Protein AF-A0A0F9GKJ7-F1 (afdb_monomer_lite)

Organism: NCBI:txid412755

Sequence (371 aa):
MCKLVKSYFSSRTYPKLCCDCDNLLFFHEFKEQERAGLRNYLKGKFITQSYTQYCSTRRLIKEWHTIKFHQCVECYKKFSDSLDDLIETTDDHDYKEIKPIDFMKAPLKRYKINEYLSVRLYERFTYIYIKEERFFSCMRLLLNISPSKLRQTSKIQSIDEAEEVLSNLDYEIAPEMEFIGHCSNLEVWVENGYDTCLLHRNLAFPLLKELTKAGDPLAKKIFKEEVIKRLLSGHLPVIEFLIVNKYVDLLTIEELRSIFEDRNSKLQKNILFDLNYRRENGLSYFVLKGFATHGVIAAYEWINRDMFNYIENQLFHVIHKLIRDFHLFDCFNKKNLTKLLHEGDIKSLFLLLVQHNFDVLQIFSIKELND

Secondary structure (DSSP, 8-state):
-HHHHHHHHTS-------S-HHHHHHHHHHHHHHHHHHHHHTTT---THHHHHHHHHHHHHHHHHHHHHHHHHHHHHHHHHHHHHHHTS---TT------GGGTSPPSEEEE-SSSEEEEEETTEEEEEETTEEEEEE---S----HHHHTT-TT--SHHHHHHHH--------HHHHHHHHHHHHHHHHHTTT-TTSS-HHHHHHHHHHHHHHT-HHHHHHHHHHHHHHHHTT-HHHHHHHHHTT-GGGS-HHHHHHHHH-TTSHHHHHHHHHHHH-TT-THHHHHHHHHHHTT-HHHHHHHHHHHHHHHHTS-HHHHHHHHHHH-GGGGS-HHHHHHHHHHS-HHHHHHHHHHTT--HHHHS-HHHHH-

Foldseek 3Di:
DVVVVVVVVVPDDDPDDDDDPVVVVVVVVVVVVLVVLVVCVVVVDDDDVSVVVVVVVVVVVVVCCVVVVVVVVVVVVVVVVVVVVVVVPDPDPDDPDPDVCQVPDDFPDKADLDCFWIWTHRPQWIFIGGNNHTQDIDPFDQDPDDPVNVVVPPPQQAPQSVSVVDPDDDDDDGSVVRSVSVSVLVNVCVVVLLQRRSDPLVPSLSVLVVNVVSPPPSSVVCSLVNLLVQLLQLPLVSLLVCLVVVVCVVDDLVSLLCSVPPPVGNNVVSLVCCVVPVLPPCSSVSSLVSNVVNPNVVSLVCCAVSVLVVLLPDDPVSVLVCCVVVVCPVSYDLVSVVVSCVRDPVVVVVVSCVVVPNPVCVNDPPVRVVD

Radius of gyration: 27.37 Å; chains: 1; bounding box: 51×63×78 Å

Structure (mmCIF, N/CA/C/O backbone):
data_AF-A0A0F9GKJ7-F1
#
_entry.id   AF-A0A0F9GKJ7-F1
#
loop_
_atom_site.group_PDB
_atom_site.id
_atom_site.type_symbol
_atom_site.label_atom_id
_atom_site.label_alt_id
_atom_site.label_comp_id
_atom_site.label_asym_id
_atom_site.label_entity_id
_atom_site.label_seq_id
_atom_site.pdbx_PDB_ins_code
_atom_site.Cartn_x
_atom_site.Cartn_y
_atom_site.Cartn_z
_atom_site.occupancy
_atom_site.B_iso_or_equiv
_atom_site.auth_seq_id
_atom_site.auth_comp_id
_atom_site.auth_asym_id
_atom_site.auth_atom_id
_atom_site.pdbx_PDB_model_num
ATOM 1 N N . MET A 1 1 ? 21.824 33.093 -15.751 1.00 30.11 1 MET A N 1
ATOM 2 C CA . MET A 1 1 ? 20.364 33.237 -15.959 1.00 30.11 1 MET A CA 1
ATOM 3 C C . MET A 1 1 ? 19.821 34.602 -15.537 1.00 30.11 1 MET A C 1
ATOM 5 O O . MET A 1 1 ? 19.416 35.339 -16.420 1.00 30.11 1 MET A O 1
ATOM 9 N N . CYS A 1 2 ? 19.884 35.025 -14.266 1.00 28.20 2 CYS A N 1
ATOM 10 C CA . CYS A 1 2 ? 19.263 36.295 -13.827 1.00 28.20 2 CYS A CA 1
ATOM 11 C C . CYS A 1 2 ? 19.781 37.580 -14.515 1.00 28.20 2 CYS A C 1
ATOM 13 O O . CYS A 1 2 ? 19.014 38.518 -14.712 1.00 28.20 2 CYS A O 1
ATOM 15 N N . LYS A 1 3 ? 21.060 37.635 -14.922 1.00 30.27 3 LYS A N 1
ATOM 16 C CA . LYS A 1 3 ? 21.611 38.780 -15.681 1.00 30.27 3 LYS A CA 1
ATOM 17 C C . LYS A 1 3 ? 21.162 38.808 -17.153 1.00 30.27 3 LYS A C 1
ATOM 19 O O . LYS A 1 3 ? 20.982 39.885 -17.706 1.00 30.27 3 LYS A O 1
ATOM 24 N N . LEU A 1 4 ? 20.921 37.636 -17.747 1.00 31.59 4 LEU A N 1
ATOM 25 C CA . LEU A 1 4 ? 20.425 37.484 -19.123 1.00 31.59 4 LEU A CA 1
ATOM 26 C C . LEU A 1 4 ? 18.948 37.883 -19.230 1.00 31.59 4 LEU A C 1
ATOM 28 O O . LEU A 1 4 ? 18.575 38.594 -20.155 1.00 31.59 4 LEU A O 1
ATOM 32 N N . VAL A 1 5 ? 18.139 37.525 -18.228 1.00 35.22 5 VAL A N 1
ATOM 33 C CA . VAL A 1 5 ? 16.722 37.915 -18.152 1.00 35.22 5 VAL A CA 1
ATOM 34 C C . VAL A 1 5 ? 16.576 39.437 -17.995 1.00 35.22 5 VAL A C 1
ATOM 36 O O . VAL A 1 5 ? 15.823 40.057 -18.735 1.00 35.22 5 VAL A O 1
ATOM 39 N N . LYS A 1 6 ? 17.363 40.083 -17.119 1.00 37.19 6 LYS A N 1
ATOM 40 C CA . LYS A 1 6 ? 17.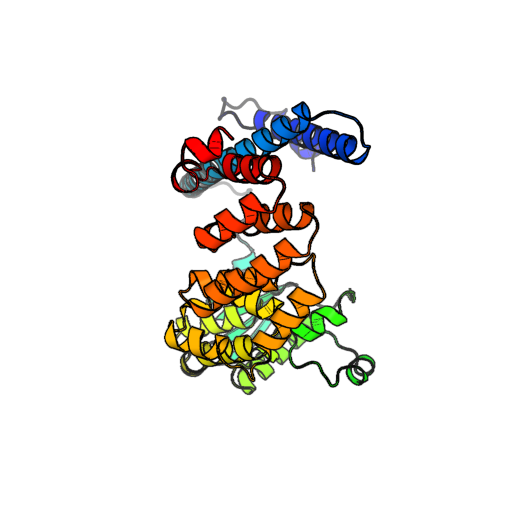333 41.553 -16.960 1.00 37.19 6 LYS A CA 1
ATOM 41 C C . LYS A 1 6 ? 17.752 42.317 -18.224 1.00 37.19 6 LYS A C 1
ATOM 43 O O . LYS A 1 6 ? 17.128 43.319 -18.564 1.00 37.19 6 LYS A O 1
ATOM 48 N N . SER A 1 7 ? 18.780 41.838 -18.926 1.00 37.25 7 SER A N 1
ATOM 49 C CA . SER A 1 7 ? 19.253 42.449 -20.177 1.00 37.25 7 SER A CA 1
ATOM 50 C C . SER A 1 7 ? 18.217 42.369 -21.302 1.00 37.25 7 SER A C 1
ATOM 52 O O . SER A 1 7 ? 18.132 43.283 -22.116 1.00 37.25 7 SER A O 1
ATOM 54 N N . TYR A 1 8 ? 17.425 41.297 -21.341 1.00 38.25 8 TYR A N 1
ATOM 55 C CA . TYR A 1 8 ? 16.420 41.075 -22.379 1.00 38.25 8 TYR A CA 1
ATOM 56 C C . TYR A 1 8 ? 15.235 42.050 -22.253 1.00 38.25 8 TYR A C 1
ATOM 58 O O . TYR A 1 8 ? 14.849 42.682 -23.232 1.00 38.25 8 TYR A O 1
ATOM 66 N N . PHE A 1 9 ? 14.735 42.283 -21.034 1.00 39.44 9 PHE A N 1
ATOM 67 C CA . PHE A 1 9 ? 13.566 43.146 -20.793 1.00 39.44 9 PHE A CA 1
ATOM 68 C C . PHE A 1 9 ? 13.842 44.657 -20.824 1.00 39.44 9 PHE A C 1
ATOM 70 O O . PHE A 1 9 ? 12.907 45.448 -20.878 1.00 39.44 9 PHE A O 1
ATOM 77 N N . SER A 1 10 ? 15.108 45.078 -20.826 1.00 40.72 10 SER A N 1
ATOM 78 C CA . SER A 1 10 ? 15.471 46.504 -20.797 1.00 40.72 10 SER A CA 1
ATOM 79 C C . SER A 1 10 ? 15.551 47.151 -22.189 1.00 40.72 10 SER A C 1
ATOM 81 O O . SER A 1 10 ? 15.788 48.350 -22.283 1.00 40.72 10 SER A O 1
ATOM 83 N N . SER A 1 11 ? 15.410 46.372 -23.271 1.00 35.59 11 SER A N 1
ATOM 84 C CA . SER A 1 11 ? 15.853 46.786 -24.614 1.00 35.59 11 SER A CA 1
ATOM 85 C C . SER A 1 11 ? 14.761 46.956 -25.677 1.00 35.59 11 SER A C 1
ATOM 87 O O . SER A 1 11 ? 15.091 47.300 -26.810 1.00 35.59 11 SER A O 1
ATOM 89 N N . ARG A 1 12 ? 13.468 46.772 -25.365 1.00 35.38 12 ARG A N 1
ATOM 90 C CA . ARG A 1 12 ? 12.385 47.014 -26.338 1.00 35.38 12 ARG A CA 1
ATOM 91 C C . ARG A 1 12 ? 11.144 47.644 -25.714 1.00 35.38 12 ARG A C 1
ATOM 93 O O . ARG A 1 12 ? 10.631 47.181 -24.702 1.00 35.38 12 ARG A O 1
ATOM 100 N N . THR A 1 13 ? 10.635 48.672 -26.382 1.00 42.91 13 THR A N 1
ATOM 101 C CA . THR A 1 13 ? 9.319 49.274 -26.162 1.00 42.91 13 THR A CA 1
ATOM 102 C C . THR A 1 13 ? 8.247 48.417 -26.838 1.00 42.91 13 THR A C 1
ATOM 104 O O . THR A 1 13 ? 8.102 48.467 -28.056 1.00 42.91 13 THR A O 1
ATOM 107 N N . TYR A 1 14 ? 7.502 47.641 -26.052 1.00 34.97 14 TYR A N 1
ATOM 108 C CA . TYR A 1 14 ? 6.237 47.018 -26.459 1.00 34.97 14 TYR A CA 1
ATOM 109 C C . TYR A 1 14 ? 5.093 47.547 -25.577 1.00 34.97 14 TYR A C 1
ATOM 111 O O . TYR A 1 14 ? 5.346 48.018 -24.462 1.00 34.97 14 TYR A O 1
ATOM 119 N N . PRO A 1 15 ? 3.841 47.527 -26.072 1.00 31.41 15 PRO A N 1
ATOM 120 C CA . PRO A 1 15 ? 2.705 48.079 -25.358 1.00 31.41 15 PRO A CA 1
ATOM 121 C C . PRO A 1 15 ? 2.401 47.227 -24.125 1.00 31.41 15 PRO A C 1
ATOM 123 O O . PRO A 1 15 ? 2.518 46.004 -24.161 1.00 31.41 15 PRO A O 1
ATOM 126 N N . LYS A 1 16 ? 2.028 47.906 -23.034 1.00 42.47 16 LYS A N 1
ATOM 127 C CA . LYS A 1 16 ? 1.633 47.344 -21.734 1.00 42.47 16 LYS A CA 1
ATOM 128 C C . LYS A 1 16 ? 0.784 46.074 -21.891 1.00 42.47 16 LYS A C 1
ATOM 130 O O . LYS A 1 16 ? -0.431 46.156 -22.045 1.00 42.47 16 LYS A O 1
ATOM 135 N N . LEU A 1 17 ? 1.420 44.914 -21.769 1.00 30.03 17 LEU A N 1
ATOM 136 C CA . LEU A 1 17 ? 0.762 43.640 -21.519 1.00 30.03 17 LEU A CA 1
ATOM 137 C C . LEU A 1 17 ? 0.910 43.325 -20.027 1.00 30.03 17 LEU A C 1
ATOM 139 O O . LEU A 1 17 ? 2.001 43.077 -19.531 1.00 30.03 17 LEU A O 1
ATOM 143 N N . CYS A 1 18 ? -0.232 43.481 -19.357 1.00 37.12 18 CYS A N 1
ATOM 144 C CA . CYS A 1 18 ? -0.698 42.993 -18.059 1.00 37.12 18 CYS A CA 1
ATOM 145 C C . CYS A 1 18 ? 0.302 42.746 -16.903 1.00 37.12 18 CYS A C 1
ATOM 147 O O . CYS A 1 18 ? 1.200 41.914 -16.951 1.00 37.12 18 CYS A O 1
ATOM 149 N N . CYS A 1 19 ? 0.016 43.452 -15.808 1.00 40.06 19 CYS A N 1
ATOM 150 C CA . CYS A 1 19 ? 0.532 43.389 -14.443 1.00 40.06 19 CYS A CA 1
ATOM 151 C C . CYS A 1 19 ? 0.894 41.987 -13.903 1.00 40.06 19 CYS A C 1
ATOM 153 O O . CYS A 1 19 ? 0.030 41.357 -13.308 1.00 40.06 19 CYS A O 1
ATOM 155 N N . ASP A 1 20 ? 2.147 41.528 -13.991 1.00 53.09 20 ASP A N 1
ATOM 156 C CA . ASP A 1 20 ? 2.599 40.405 -13.133 1.00 53.09 20 ASP A CA 1
ATOM 157 C C . ASP A 1 20 ? 4.110 40.351 -12.807 1.00 53.09 20 ASP A C 1
ATOM 159 O O . ASP A 1 20 ? 4.543 39.510 -12.018 1.00 53.09 20 ASP A O 1
ATOM 163 N N . CYS A 1 21 ? 4.935 41.287 -13.294 1.00 40.72 21 CYS A N 1
ATOM 164 C CA . CYS A 1 21 ? 6.350 41.356 -12.886 1.00 40.72 21 CYS A CA 1
ATOM 165 C C . CYS A 1 21 ? 6.547 41.924 -11.465 1.00 40.72 21 CYS A C 1
ATOM 167 O O . CYS A 1 21 ? 7.446 41.479 -10.750 1.00 40.72 21 CYS A O 1
ATOM 169 N N . ASP A 1 22 ? 5.681 42.838 -11.018 1.00 42.78 22 ASP A N 1
ATOM 170 C CA . ASP A 1 22 ? 5.740 43.411 -9.662 1.00 42.78 22 ASP A CA 1
ATOM 171 C C . ASP A 1 22 ? 5.348 42.383 -8.581 1.00 42.78 22 ASP A C 1
ATOM 173 O O . ASP A 1 22 ? 5.849 42.419 -7.456 1.00 42.78 22 ASP A O 1
ATOM 177 N N . ASN A 1 23 ? 4.535 41.384 -8.944 1.00 46.56 23 ASN A N 1
ATOM 178 C CA . ASN A 1 23 ? 4.052 40.346 -8.030 1.00 46.56 23 ASN A CA 1
ATOM 179 C C . ASN A 1 23 ? 5.131 39.307 -7.677 1.00 46.56 23 ASN A C 1
ATOM 181 O O . ASN A 1 23 ? 5.133 38.771 -6.569 1.00 46.56 23 ASN A O 1
ATOM 185 N N . LEU A 1 24 ? 6.093 39.059 -8.573 1.00 41.03 24 LEU A N 1
ATOM 186 C CA . LEU A 1 24 ? 7.253 38.196 -8.306 1.00 41.03 24 LEU A CA 1
ATOM 187 C C . LEU A 1 24 ? 8.256 38.853 -7.350 1.00 41.03 24 LEU A C 1
ATOM 189 O O . LEU A 1 24 ? 8.826 38.172 -6.494 1.00 41.03 24 LEU A O 1
ATOM 193 N N . LEU A 1 25 ? 8.445 40.171 -7.468 1.00 44.16 25 LEU A N 1
ATOM 194 C CA . LEU A 1 25 ? 9.279 40.940 -6.545 1.00 44.16 25 LEU A CA 1
ATOM 195 C C . LEU A 1 25 ? 8.627 40.998 -5.155 1.00 44.16 25 LEU A C 1
ATOM 197 O O . LEU A 1 25 ? 9.284 40.697 -4.159 1.00 44.16 25 LEU A O 1
ATOM 201 N N . PHE A 1 26 ? 7.313 41.252 -5.112 1.00 46.25 26 PHE A N 1
ATOM 202 C CA . PHE A 1 26 ? 6.514 41.221 -3.888 1.00 46.25 26 PHE A CA 1
ATO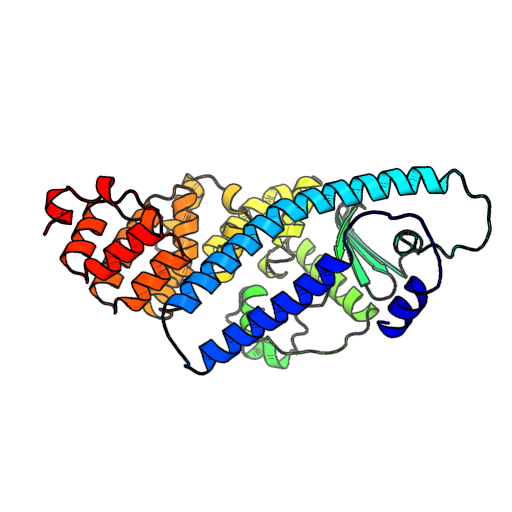M 203 C C . PHE A 1 26 ? 6.572 39.848 -3.203 1.00 46.25 26 PHE A C 1
ATOM 205 O O . PHE A 1 26 ? 6.829 39.763 -2.007 1.00 46.25 26 PHE A O 1
ATOM 212 N N . PHE A 1 27 ? 6.428 38.750 -3.954 1.00 43.97 27 PHE A N 1
ATOM 213 C CA . PHE A 1 27 ? 6.513 37.389 -3.409 1.00 43.97 27 PHE A CA 1
ATOM 214 C C . PHE A 1 27 ? 7.900 37.064 -2.833 1.00 43.97 27 PHE A C 1
ATOM 216 O O . PHE A 1 27 ? 8.008 36.382 -1.811 1.00 43.97 27 PHE A O 1
ATOM 223 N N . HIS A 1 28 ? 8.968 37.567 -3.457 1.00 50.81 28 HIS A N 1
ATOM 224 C CA . HIS A 1 28 ? 10.330 37.390 -2.959 1.00 50.81 28 HIS A CA 1
ATOM 225 C C . HIS A 1 28 ? 10.580 38.186 -1.666 1.00 50.81 28 HIS A C 1
ATOM 227 O O . HIS A 1 28 ? 11.101 37.630 -0.697 1.00 50.81 28 HIS A O 1
ATOM 233 N N . GLU A 1 29 ? 10.177 39.458 -1.615 1.00 49.72 29 GLU A N 1
ATOM 234 C CA . GLU A 1 29 ? 10.257 40.278 -0.396 1.00 49.72 29 GLU A CA 1
ATOM 235 C C . GLU A 1 29 ? 9.426 39.672 0.747 1.00 49.72 29 GLU A C 1
ATOM 237 O O . GLU A 1 29 ? 9.879 39.613 1.893 1.00 49.72 29 GLU A O 1
ATOM 242 N N . PHE A 1 30 ? 8.259 39.110 0.427 1.00 53.47 30 PHE A N 1
ATOM 243 C CA . PHE A 1 30 ? 7.362 38.470 1.389 1.00 53.47 30 PHE A CA 1
ATOM 244 C C . PHE A 1 30 ? 7.913 37.136 1.934 1.00 53.47 30 PHE A C 1
ATOM 246 O O . PHE A 1 30 ? 7.825 36.865 3.134 1.00 53.47 30 PHE A O 1
ATOM 253 N N . LYS A 1 31 ? 8.572 36.324 1.091 1.00 53.91 31 LYS A N 1
ATOM 254 C CA . LYS A 1 31 ? 9.310 35.109 1.502 1.00 53.91 31 LYS A CA 1
ATOM 255 C C . LYS A 1 31 ? 10.476 35.423 2.440 1.00 53.91 31 LYS A C 1
ATOM 257 O O . LYS A 1 31 ? 10.746 34.654 3.365 1.00 53.91 31 LYS A O 1
ATOM 262 N N . GLU A 1 32 ? 11.173 36.535 2.222 1.00 61.72 32 GLU A N 1
ATOM 263 C CA . GLU A 1 32 ? 12.252 36.966 3.114 1.00 61.72 32 GLU A CA 1
ATOM 264 C C . GLU A 1 32 ? 11.724 37.462 4.468 1.00 61.72 32 GLU A C 1
ATOM 266 O O . GLU A 1 32 ? 12.319 37.143 5.502 1.00 61.72 32 GLU A O 1
ATOM 271 N N . GLN A 1 33 ? 10.563 38.127 4.497 1.00 56.06 33 GLN A N 1
ATOM 272 C CA . GLN A 1 33 ? 9.878 38.484 5.745 1.00 56.06 33 GLN A CA 1
ATOM 273 C C . GLN A 1 33 ? 9.406 37.246 6.528 1.00 56.06 33 GLN A C 1
ATOM 275 O O . GLN A 1 33 ? 9.625 37.172 7.739 1.00 56.06 33 GLN A O 1
ATOM 280 N N . GLU A 1 34 ? 8.856 36.227 5.856 1.00 54.81 34 GLU A N 1
ATOM 281 C CA . GLU A 1 34 ? 8.472 34.945 6.475 1.00 54.81 34 GLU A CA 1
ATOM 282 C C . GLU A 1 34 ? 9.690 34.235 7.099 1.00 54.81 34 GLU A C 1
ATOM 284 O O . GLU A 1 34 ? 9.665 33.806 8.258 1.00 54.81 34 GLU A O 1
ATOM 289 N N . ARG A 1 35 ? 10.808 34.180 6.362 1.00 63.06 35 ARG A N 1
ATOM 290 C CA . ARG A 1 35 ? 12.077 33.615 6.849 1.00 63.06 35 ARG A CA 1
ATOM 291 C C . ARG A 1 35 ? 12.666 34.415 8.007 1.00 63.06 35 ARG A C 1
ATOM 293 O O . ARG A 1 35 ? 13.304 33.832 8.883 1.00 63.06 35 ARG A O 1
ATOM 300 N N . ALA A 1 36 ? 12.518 35.738 8.015 1.00 62.31 36 ALA A N 1
ATOM 301 C CA . ALA A 1 36 ? 12.957 36.584 9.122 1.00 62.31 36 ALA A CA 1
ATOM 302 C C . ALA A 1 36 ? 12.098 36.356 10.379 1.00 62.31 36 ALA A C 1
ATOM 304 O O . ALA A 1 36 ? 12.652 36.182 11.466 1.00 62.31 36 ALA A O 1
ATOM 305 N N . GLY A 1 37 ? 10.773 36.256 10.227 1.00 56.09 37 GLY A N 1
ATOM 306 C CA . GLY A 1 37 ? 9.842 35.935 11.314 1.00 56.09 37 GLY A CA 1
ATOM 307 C C . GLY A 1 37 ? 10.135 34.578 11.958 1.00 56.09 37 GLY A C 1
ATOM 308 O O . GLY A 1 37 ? 10.288 34.492 13.176 1.00 56.09 37 GLY A O 1
ATOM 309 N N . LEU A 1 38 ? 10.333 33.535 11.145 1.00 48.34 38 LEU A N 1
ATOM 310 C CA . LEU A 1 38 ? 10.674 32.193 11.630 1.00 48.34 38 LEU A CA 1
ATOM 311 C C . LEU A 1 38 ? 12.043 32.154 12.332 1.00 48.34 38 LEU A C 1
ATOM 313 O O . LEU A 1 38 ? 12.186 31.542 13.390 1.00 48.34 38 LEU A O 1
ATOM 317 N N . ARG A 1 39 ? 13.050 32.854 11.787 1.00 56.25 39 ARG A N 1
ATOM 318 C CA . ARG A 1 39 ? 14.383 32.969 12.408 1.00 56.25 39 ARG A CA 1
ATOM 319 C C . ARG A 1 39 ? 14.341 33.683 13.758 1.00 56.25 39 ARG A C 1
ATOM 321 O O . ARG A 1 39 ? 15.125 33.339 14.637 1.00 56.25 39 ARG A O 1
ATOM 328 N N . ASN A 1 40 ? 13.454 34.658 13.932 1.00 49.03 40 ASN A N 1
ATOM 329 C CA . ASN A 1 40 ? 13.296 35.376 15.196 1.00 49.03 40 ASN A CA 1
ATOM 330 C C . ASN A 1 40 ? 12.493 34.567 16.230 1.00 49.03 40 ASN A C 1
ATOM 332 O O . ASN A 1 40 ? 12.867 34.563 17.403 1.00 49.03 40 ASN A O 1
ATOM 336 N N . TYR A 1 41 ? 11.478 33.811 15.791 1.00 46.91 41 TYR A N 1
ATOM 337 C CA . TYR A 1 41 ? 10.731 32.862 16.627 1.00 46.91 41 TYR A CA 1
ATOM 338 C C . TYR A 1 41 ? 11.646 31.781 17.221 1.00 46.91 41 TYR A C 1
ATOM 340 O O . TYR A 1 41 ? 11.672 31.581 18.433 1.00 46.91 41 TYR A O 1
ATOM 348 N N . LEU A 1 42 ? 12.492 31.164 16.389 1.00 49.72 42 LEU A N 1
ATOM 349 C CA . LEU A 1 42 ? 13.464 30.154 16.831 1.00 49.72 42 LEU A CA 1
ATOM 350 C C . LEU A 1 42 ? 14.543 30.712 17.779 1.00 49.72 42 LEU A C 1
ATOM 352 O O . LEU A 1 42 ? 15.206 29.948 18.472 1.00 49.72 42 LEU A O 1
ATOM 356 N N . LYS A 1 43 ? 14.715 32.039 17.833 1.00 58.38 43 LYS A N 1
ATOM 357 C CA . LYS A 1 43 ? 15.650 32.731 18.736 1.00 58.38 43 LYS A CA 1
ATOM 358 C C . LYS A 1 43 ? 15.002 33.202 20.044 1.00 58.38 43 LYS A C 1
ATOM 360 O O . LYS A 1 43 ? 15.644 33.931 20.797 1.00 58.38 43 LYS A O 1
ATOM 365 N N . GLY A 1 44 ? 13.748 32.829 20.312 1.00 45.50 44 GLY A N 1
ATOM 366 C CA . GLY A 1 44 ? 13.069 33.118 21.580 1.00 45.50 44 GLY A CA 1
ATOM 367 C C . GLY A 1 44 ? 12.759 34.600 21.825 1.00 45.50 44 GLY A C 1
ATOM 368 O O . GLY A 1 44 ? 12.528 34.995 22.965 1.00 45.50 44 GLY A O 1
ATOM 369 N N . LYS A 1 45 ? 12.758 35.443 20.782 1.00 50.62 45 LYS A N 1
ATOM 370 C CA . LYS A 1 45 ? 12.455 36.878 20.903 1.00 50.62 45 LYS A CA 1
ATOM 371 C C . LYS A 1 45 ? 10.979 37.174 20.543 1.00 50.62 45 LYS A C 1
ATOM 373 O O . LYS A 1 45 ? 10.686 37.467 19.391 1.00 50.62 45 LYS A O 1
ATOM 378 N N . PHE A 1 46 ? 10.115 37.194 21.575 1.00 53.41 46 PHE A N 1
ATOM 379 C CA . PHE A 1 46 ? 8.854 37.973 21.750 1.00 53.41 46 PHE A CA 1
ATOM 380 C C . PHE A 1 46 ? 7.435 37.447 21.344 1.00 53.41 46 PHE A C 1
ATOM 382 O O . PHE A 1 46 ? 7.266 36.383 20.764 1.00 53.41 46 PHE A O 1
ATOM 389 N N . ILE A 1 47 ? 6.431 38.238 21.797 1.00 48.88 47 ILE A N 1
ATOM 390 C CA . ILE A 1 47 ? 5.026 38.043 22.268 1.00 48.88 47 ILE A CA 1
ATOM 391 C C . ILE A 1 47 ? 3.946 37.659 21.212 1.00 48.88 47 ILE A C 1
ATOM 393 O O . ILE A 1 47 ? 4.060 37.956 20.021 1.00 48.88 47 ILE A O 1
ATOM 397 N N . THR A 1 48 ? 2.849 37.061 21.715 1.00 47.22 48 THR A N 1
ATOM 398 C CA . THR A 1 48 ? 1.598 36.521 21.108 1.00 47.22 48 THR A CA 1
ATOM 399 C C . THR A 1 48 ? 0.972 37.237 19.897 1.00 47.22 48 THR A C 1
ATOM 401 O O . THR A 1 48 ? 0.282 36.593 19.101 1.00 47.22 48 THR A O 1
ATOM 404 N N . GLN A 1 49 ? 1.210 38.534 19.694 1.00 40.66 49 GLN A N 1
ATOM 405 C CA . GLN A 1 49 ? 0.653 39.291 18.560 1.00 40.66 49 GLN A CA 1
ATOM 406 C C . GLN A 1 49 ? 1.243 38.848 17.208 1.00 40.66 49 GLN A C 1
ATOM 408 O O . GLN A 1 49 ? 0.534 38.776 16.205 1.00 40.66 49 GLN A O 1
ATOM 413 N N . SER A 1 50 ? 2.517 38.447 17.199 1.00 50.31 50 SER A N 1
ATOM 414 C CA . SER A 1 50 ? 3.249 38.030 15.994 1.00 50.31 50 SER A CA 1
ATOM 415 C C . SER A 1 50 ? 2.853 36.633 15.484 1.00 50.31 50 SER A C 1
ATOM 417 O O . SER A 1 50 ? 2.844 36.390 14.277 1.00 50.31 50 SER A O 1
ATOM 419 N N . TYR A 1 51 ? 2.431 35.730 16.376 1.00 48.09 51 TYR A N 1
ATOM 420 C CA . TYR A 1 51 ? 1.941 34.393 16.011 1.00 48.09 51 TYR A CA 1
ATOM 421 C C . TYR A 1 51 ? 0.559 34.443 15.344 1.00 48.09 51 TYR A C 1
ATOM 423 O O . TYR A 1 51 ? 0.324 33.780 14.336 1.00 48.09 51 TYR A O 1
ATOM 431 N N . THR A 1 52 ? -0.333 35.300 15.845 1.00 47.31 52 THR A N 1
ATOM 432 C CA . THR A 1 52 ? -1.646 35.546 15.225 1.00 47.31 52 THR A CA 1
ATOM 433 C C . THR A 1 52 ? -1.475 36.123 13.818 1.00 47.31 52 THR A C 1
ATOM 435 O O . THR A 1 52 ? -2.141 35.695 12.878 1.00 47.31 52 THR A O 1
ATOM 438 N N . GLN A 1 53 ? -0.506 37.025 13.643 1.00 47.00 53 GLN A N 1
ATOM 439 C CA . GLN A 1 53 ? -0.138 37.576 12.339 1.00 47.00 53 GLN A CA 1
ATOM 440 C C . GLN A 1 53 ? 0.422 36.500 11.394 1.00 47.00 53 GLN A C 1
ATOM 442 O O . GLN A 1 53 ? 0.032 36.454 10.228 1.00 47.00 53 GLN A O 1
ATOM 447 N N . TYR A 1 54 ? 1.255 35.580 11.892 1.00 49.47 54 TYR A N 1
ATOM 448 C CA . TYR A 1 54 ? 1.769 34.435 11.129 1.00 49.47 54 TYR A CA 1
ATOM 449 C C . TYR A 1 54 ? 0.653 33.476 10.674 1.00 49.47 54 TYR A C 1
ATOM 451 O O . TYR A 1 54 ? 0.602 33.092 9.504 1.00 49.47 54 TYR A O 1
ATOM 459 N N . CYS A 1 55 ? -0.284 33.129 11.559 1.00 47.06 55 CYS A N 1
ATOM 460 C CA . CYS A 1 55 ? -1.412 32.249 11.243 1.00 47.06 55 CYS A CA 1
ATOM 461 C C . CYS A 1 55 ? -2.387 32.879 10.237 1.00 47.06 55 CYS A C 1
ATOM 463 O O . CYS A 1 55 ? -2.766 32.220 9.265 1.00 47.06 55 CYS A O 1
ATOM 465 N N . SER A 1 56 ? -2.733 34.159 10.410 1.00 48.66 56 SER A N 1
ATOM 466 C CA . SER A 1 56 ? -3.555 34.907 9.448 1.00 48.66 56 SER A CA 1
ATOM 467 C C . SER A 1 56 ? -2.870 35.011 8.084 1.00 48.66 56 SER A C 1
ATOM 469 O O . SER A 1 56 ? -3.505 34.812 7.051 1.00 48.66 56 SER A O 1
ATOM 471 N N . THR A 1 57 ? -1.550 35.212 8.069 1.00 47.97 57 THR A N 1
ATOM 472 C CA . THR A 1 57 ? -0.753 35.258 6.836 1.00 47.97 57 THR A CA 1
ATOM 473 C C . THR A 1 57 ? -0.727 33.905 6.124 1.00 47.97 57 THR A C 1
ATOM 475 O O . THR A 1 57 ? -0.953 33.833 4.920 1.00 47.97 57 THR A O 1
ATOM 478 N N . ARG A 1 58 ? -0.541 32.801 6.855 1.00 46.72 58 ARG A N 1
ATOM 479 C CA . ARG A 1 58 ? -0.556 31.442 6.287 1.00 46.72 58 ARG A CA 1
ATOM 480 C C . ARG A 1 58 ? -1.926 31.053 5.720 1.00 46.72 58 ARG A C 1
ATOM 482 O O . ARG A 1 58 ? -1.993 30.334 4.722 1.00 46.72 58 ARG A O 1
ATOM 489 N N . ARG A 1 59 ? -3.013 31.530 6.335 1.00 48.41 59 ARG A N 1
ATOM 490 C CA . ARG A 1 59 ? -4.382 31.357 5.831 1.00 48.41 59 ARG A CA 1
ATOM 491 C C . ARG A 1 59 ? -4.601 32.127 4.528 1.00 48.41 59 ARG A C 1
ATOM 493 O O . ARG A 1 59 ? -5.026 31.519 3.550 1.00 48.41 59 ARG A O 1
ATOM 500 N N . LEU A 1 60 ? -4.207 33.401 4.486 1.00 45.31 60 LEU A N 1
ATOM 501 C CA . LEU A 1 60 ? -4.261 34.216 3.270 1.00 45.31 60 LEU A CA 1
ATOM 502 C C . LEU A 1 60 ? -3.406 33.618 2.143 1.00 45.31 60 LEU A C 1
ATOM 504 O O . LEU A 1 60 ? -3.836 33.626 0.999 1.00 45.31 60 LEU A O 1
ATOM 508 N N . ILE A 1 61 ? -2.253 33.010 2.451 1.00 46.09 61 ILE A N 1
ATOM 509 C CA . ILE A 1 61 ? -1.422 32.277 1.477 1.00 46.09 61 ILE A CA 1
ATOM 510 C C . ILE A 1 61 ? -2.173 31.075 0.888 1.00 46.09 61 ILE A C 1
ATOM 512 O O . ILE A 1 61 ? -2.128 30.866 -0.321 1.00 46.09 61 ILE A O 1
ATOM 516 N N . LYS A 1 62 ? -2.877 30.282 1.706 1.00 46.31 62 LYS A N 1
ATOM 517 C CA . LYS A 1 62 ? -3.673 29.140 1.218 1.00 46.31 62 LYS A CA 1
ATOM 518 C C . LYS A 1 62 ? -4.843 29.585 0.339 1.00 46.31 62 LYS A C 1
ATOM 520 O O . LYS A 1 62 ? -5.079 28.987 -0.711 1.00 46.31 62 LYS A O 1
ATOM 525 N N . GLU A 1 63 ? -5.549 30.632 0.747 1.00 46.03 63 GLU A N 1
ATOM 526 C CA . GLU A 1 63 ? -6.666 31.201 -0.015 1.00 46.03 63 GLU A CA 1
ATOM 527 C C . GLU A 1 63 ? -6.161 31.833 -1.330 1.00 46.03 63 GLU A C 1
ATOM 529 O O . GLU A 1 63 ? -6.705 31.547 -2.398 1.00 46.03 63 GLU A O 1
ATOM 534 N N . TRP A 1 64 ? -5.035 32.558 -1.296 1.00 46.44 64 TRP A N 1
ATOM 535 C CA . TRP A 1 64 ? -4.367 33.112 -2.479 1.00 46.44 64 TRP A CA 1
ATOM 536 C C . TRP A 1 64 ? -3.868 32.017 -3.429 1.00 46.44 64 TRP A C 1
ATOM 538 O O . TRP A 1 64 ? -4.129 32.099 -4.625 1.00 46.44 64 TRP A O 1
ATOM 548 N N . HIS A 1 65 ? -3.238 30.949 -2.922 1.00 42.97 65 HIS A N 1
ATOM 549 C CA . HIS A 1 65 ? -2.834 29.796 -3.736 1.00 42.97 65 HIS A CA 1
ATOM 550 C C . HIS A 1 65 ? -4.027 29.125 -4.415 1.00 42.97 65 HIS A C 1
ATOM 552 O O . HIS A 1 65 ? -3.921 28.753 -5.576 1.00 42.97 65 HIS A O 1
ATOM 558 N N . THR A 1 66 ? -5.163 28.993 -3.731 1.00 44.28 66 THR A N 1
ATOM 559 C CA . THR A 1 66 ? -6.347 28.318 -4.286 1.00 44.28 66 THR A CA 1
ATOM 560 C C . THR A 1 66 ? -6.996 29.150 -5.397 1.00 44.28 66 THR A C 1
ATOM 562 O O . THR A 1 66 ? -7.320 28.615 -6.459 1.00 44.28 66 THR A O 1
ATOM 565 N N . ILE A 1 67 ? -7.116 30.466 -5.189 1.00 46.44 67 ILE A N 1
ATOM 566 C CA . ILE A 1 67 ? -7.676 31.412 -6.167 1.00 46.44 67 ILE A CA 1
ATOM 567 C C . ILE A 1 67 ? -6.728 31.584 -7.366 1.00 46.44 67 ILE A C 1
ATOM 569 O O . ILE A 1 67 ? -7.166 31.567 -8.516 1.00 46.44 67 ILE A O 1
ATOM 573 N N . LYS A 1 68 ? -5.416 31.700 -7.125 1.00 45.53 68 LYS A N 1
ATOM 574 C CA . LYS A 1 68 ? -4.421 31.907 -8.187 1.00 45.53 68 LYS A CA 1
ATOM 575 C C . LYS A 1 68 ? -4.052 30.636 -8.936 1.00 45.53 68 LYS A C 1
ATOM 577 O O . LYS A 1 68 ? -3.719 30.739 -10.106 1.00 45.53 68 LYS A O 1
ATOM 582 N N . PHE A 1 69 ? -4.168 29.452 -8.335 1.00 38.59 69 PHE A N 1
ATOM 583 C CA . PHE A 1 69 ? -4.016 28.187 -9.061 1.00 38.59 69 PHE A CA 1
ATOM 584 C C . PHE A 1 69 ? -5.101 28.039 -10.135 1.00 38.59 69 PHE A C 1
ATOM 586 O O . PHE A 1 69 ? -4.783 27.711 -11.272 1.00 38.59 69 PHE A O 1
ATOM 593 N N . HIS A 1 70 ? -6.352 28.395 -9.823 1.00 42.06 70 HIS A N 1
ATOM 594 C CA . HIS A 1 70 ? -7.432 28.418 -10.814 1.00 42.06 70 HIS A CA 1
ATOM 595 C C . HIS A 1 70 ? -7.198 29.480 -11.901 1.00 42.06 70 HIS A C 1
ATOM 597 O O . HIS A 1 70 ? -7.319 29.172 -13.083 1.00 42.06 70 HIS A O 1
ATOM 603 N N . GLN A 1 71 ? -6.761 30.690 -11.528 1.00 45.03 71 GLN A N 1
ATOM 604 C CA . GLN A 1 71 ? -6.419 31.735 -12.505 1.00 45.03 71 GLN A CA 1
ATOM 605 C C . GLN A 1 71 ? -5.199 31.369 -13.369 1.00 45.03 71 GLN A C 1
ATOM 607 O O . GLN A 1 71 ? -5.186 31.679 -14.553 1.00 45.03 71 GLN A O 1
ATOM 612 N N . CYS A 1 72 ? -4.200 30.664 -12.828 1.00 42.50 72 CYS A N 1
ATOM 613 C CA . CYS A 1 72 ? -3.058 30.154 -13.591 1.00 42.50 72 CYS A CA 1
ATOM 614 C C . CYS A 1 72 ? -3.464 29.048 -14.565 1.00 42.50 72 CYS A C 1
ATOM 616 O O . CYS A 1 72 ? -2.943 29.018 -15.672 1.00 42.50 72 CYS A O 1
ATOM 618 N N . VAL A 1 73 ? -4.384 28.158 -14.187 1.00 42.88 73 VAL A N 1
ATOM 619 C CA . VAL A 1 73 ? -4.900 27.117 -15.091 1.00 42.88 73 VAL A CA 1
ATOM 620 C C . VAL A 1 73 ? -5.693 27.744 -16.242 1.00 42.88 73 VAL A C 1
ATOM 622 O O . VAL A 1 73 ? -5.530 27.332 -17.388 1.00 42.88 73 VAL A O 1
ATOM 625 N N . GLU A 1 74 ? -6.495 28.777 -15.975 1.00 45.88 74 GLU A N 1
ATOM 626 C CA . GLU A 1 74 ? -7.204 29.517 -17.028 1.00 45.88 74 GLU A CA 1
ATOM 627 C C . GLU A 1 74 ? -6.270 30.371 -17.896 1.00 45.88 74 GLU A C 1
ATOM 629 O O . GLU A 1 74 ? -6.439 30.404 -19.113 1.00 45.88 74 GLU A O 1
ATOM 634 N N . CYS A 1 75 ? -5.260 31.022 -17.312 1.00 45.56 75 CYS A N 1
ATOM 635 C CA . CYS A 1 75 ? -4.241 31.751 -18.070 1.00 45.56 75 CYS A CA 1
ATOM 636 C C . CYS A 1 75 ? -3.372 30.810 -18.909 1.00 45.56 75 CYS A C 1
ATOM 638 O O . CYS A 1 75 ? -3.042 31.157 -20.035 1.00 45.56 75 CYS A O 1
ATOM 640 N N . TYR A 1 76 ? -3.035 29.621 -18.403 1.00 42.34 76 TYR A N 1
ATOM 641 C CA . TYR A 1 76 ? -2.293 28.609 -19.153 1.00 42.34 76 TYR A CA 1
ATOM 642 C C . TYR A 1 76 ? -3.117 28.058 -20.317 1.00 42.34 76 TYR A C 1
ATOM 644 O O . TYR A 1 76 ? -2.580 27.919 -21.408 1.00 42.34 76 TYR A O 1
ATOM 652 N N . LYS A 1 77 ? -4.424 27.824 -20.123 1.00 46.12 77 LYS A N 1
ATOM 653 C CA . LYS A 1 77 ? -5.335 27.477 -21.224 1.00 46.12 77 LYS A CA 1
ATOM 654 C C . LYS A 1 77 ? -5.394 28.581 -22.274 1.00 46.12 77 LYS A C 1
ATOM 656 O O . LYS A 1 77 ? -5.077 28.319 -23.418 1.00 46.12 77 LYS A O 1
ATOM 661 N N . LYS A 1 78 ? -5.649 29.833 -21.875 1.00 48.91 78 LYS A N 1
ATOM 662 C CA . LYS A 1 78 ? -5.678 30.971 -22.812 1.00 48.91 78 LYS A CA 1
ATOM 663 C C . LYS A 1 78 ? -4.348 31.189 -23.530 1.00 48.91 78 LYS A C 1
ATOM 665 O O . LYS A 1 78 ? -4.346 31.574 -24.693 1.00 48.91 78 LYS A O 1
ATOM 670 N N . PHE A 1 79 ? -3.229 30.965 -22.842 1.00 44.62 79 PHE A N 1
ATOM 671 C CA . PHE A 1 79 ? -1.896 31.034 -23.431 1.00 44.62 79 PHE A CA 1
ATOM 672 C C . PHE A 1 79 ? -1.654 29.884 -24.412 1.00 44.62 79 PHE A C 1
ATOM 674 O O . PHE A 1 79 ? -1.108 30.143 -25.471 1.00 44.62 79 PHE A O 1
ATOM 681 N N . SER A 1 80 ? -2.088 28.659 -24.097 1.00 42.84 80 SER A N 1
ATOM 682 C CA . SER A 1 80 ? -2.042 27.507 -25.010 1.00 42.84 80 SER A CA 1
ATOM 683 C C . SER A 1 80 ? -2.885 27.761 -26.257 1.00 42.84 80 SER A C 1
ATOM 685 O O . SER A 1 80 ? -2.367 27.657 -27.360 1.00 42.84 80 SER A O 1
ATOM 687 N N . ASP A 1 81 ? -4.131 28.202 -26.076 1.00 46.62 81 ASP A N 1
ATOM 688 C CA . ASP A 1 81 ? -5.068 28.476 -27.169 1.00 46.62 81 ASP A CA 1
ATOM 689 C C . ASP A 1 81 ? -4.544 29.616 -28.071 1.00 46.62 81 ASP A C 1
ATOM 691 O O . ASP A 1 81 ? -4.596 29.531 -29.291 1.00 46.62 81 ASP A O 1
ATOM 695 N N . SER A 1 82 ? -3.941 30.659 -27.480 1.00 48.22 82 SER A N 1
ATOM 696 C CA . SER A 1 82 ? -3.325 31.762 -28.243 1.00 48.22 82 SER A CA 1
ATOM 697 C C . SER A 1 82 ? -1.995 31.379 -28.904 1.00 48.22 82 SER A C 1
ATOM 699 O O . SER A 1 82 ? -1.554 32.067 -29.821 1.00 48.22 82 SER A O 1
ATOM 701 N N . LEU A 1 83 ? -1.311 30.341 -28.410 1.00 39.66 83 LEU A N 1
ATOM 702 C CA . LEU A 1 83 ? -0.071 29.830 -28.997 1.00 39.66 83 LEU A CA 1
ATOM 703 C C . LEU A 1 83 ? -0.379 28.992 -30.243 1.00 39.66 83 LEU A C 1
ATOM 705 O O . LEU A 1 83 ? 0.359 29.088 -31.219 1.00 39.66 83 LEU A O 1
ATOM 709 N N . ASP A 1 84 ? -1.483 28.242 -30.223 1.00 44.00 84 ASP A N 1
ATOM 710 C CA . ASP A 1 84 ? -1.967 27.468 -31.367 1.00 44.00 84 ASP A CA 1
ATOM 711 C C . ASP A 1 84 ? -2.383 28.395 -32.530 1.00 44.00 84 ASP A C 1
ATOM 713 O O . ASP A 1 84 ? -1.965 28.168 -33.665 1.00 44.00 84 ASP A O 1
ATOM 717 N N . ASP A 1 85 ? -3.049 29.522 -32.242 1.00 45.06 85 ASP A N 1
ATOM 718 C CA . ASP A 1 85 ? -3.387 30.555 -33.243 1.00 45.06 85 ASP A CA 1
ATOM 719 C C . ASP A 1 85 ? -2.144 31.266 -33.833 1.00 45.06 85 ASP A C 1
ATOM 721 O O . ASP A 1 85 ? -2.134 31.710 -34.985 1.00 45.06 85 ASP A O 1
ATOM 725 N N . LEU A 1 86 ? -1.066 31.396 -33.049 1.00 39.72 86 LEU A N 1
ATOM 726 C CA . LEU A 1 86 ? 0.168 32.067 -33.477 1.00 39.72 86 LEU A CA 1
ATOM 727 C C . LEU A 1 86 ? 1.041 31.168 -34.370 1.00 39.72 86 LEU A C 1
ATOM 729 O O . LEU A 1 86 ? 1.762 31.673 -35.229 1.00 39.72 86 LEU A O 1
ATOM 733 N N . ILE A 1 87 ? 0.968 29.845 -34.186 1.00 43.50 87 ILE A N 1
ATOM 734 C CA . ILE A 1 87 ? 1.738 28.852 -34.953 1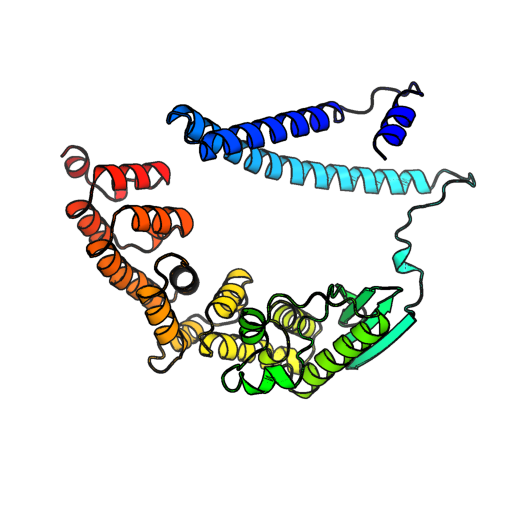.00 43.50 87 ILE A CA 1
ATOM 735 C C . ILE A 1 87 ? 1.231 28.733 -36.401 1.00 43.50 87 ILE A C 1
ATOM 737 O O . ILE A 1 87 ? 2.018 28.423 -37.293 1.00 43.50 87 ILE A O 1
ATOM 741 N N . GLU A 1 88 ? -0.038 29.047 -36.672 1.00 46.22 88 GLU A N 1
ATOM 742 C CA . GLU A 1 88 ? -0.608 28.983 -38.028 1.00 46.22 88 GLU A CA 1
ATOM 743 C C . GLU A 1 88 ? -0.226 30.171 -38.934 1.00 46.22 88 GLU A C 1
ATOM 745 O O . GLU A 1 88 ? -0.481 30.126 -40.137 1.00 46.22 88 GLU A O 1
ATOM 750 N N . THR A 1 89 ? 0.394 31.235 -38.404 1.00 41.41 89 THR A N 1
ATOM 751 C CA . THR A 1 89 ? 0.546 32.510 -39.140 1.00 41.41 89 THR A CA 1
ATOM 752 C C . THR A 1 89 ? 1.982 32.980 -39.388 1.00 41.41 89 THR A C 1
ATOM 754 O O . THR A 1 89 ? 2.167 34.028 -40.011 1.00 41.41 89 THR A O 1
ATOM 757 N N . THR A 1 90 ? 3.014 32.237 -38.977 1.00 40.72 90 THR A N 1
ATOM 758 C CA . THR A 1 90 ? 4.413 32.684 -39.136 1.00 40.72 90 THR A CA 1
ATOM 759 C C . THR A 1 90 ? 5.264 31.723 -39.964 1.00 40.72 90 THR A C 1
ATOM 761 O O . THR A 1 90 ? 5.631 30.649 -39.497 1.00 40.72 90 THR A O 1
ATOM 764 N N . ASP A 1 91 ? 5.627 32.168 -41.167 1.00 45.62 91 ASP A N 1
ATOM 765 C CA . ASP A 1 91 ? 6.416 31.454 -42.184 1.00 45.62 91 ASP A CA 1
ATOM 766 C C . ASP A 1 91 ? 7.911 31.859 -42.143 1.00 45.62 91 ASP A C 1
ATOM 768 O O . ASP A 1 91 ? 8.533 32.110 -43.174 1.00 45.62 91 ASP A O 1
ATOM 772 N N . ASP A 1 92 ? 8.494 32.003 -40.941 1.00 41.34 92 ASP A N 1
ATOM 773 C CA . ASP A 1 92 ? 9.863 32.521 -40.781 1.00 41.34 92 ASP A CA 1
ATOM 774 C C . ASP A 1 92 ? 10.784 31.584 -39.976 1.00 41.34 92 ASP A C 1
ATOM 776 O O . ASP A 1 92 ? 10.556 31.240 -38.809 1.00 41.34 92 ASP A O 1
ATOM 780 N N . HIS A 1 93 ? 11.851 31.159 -40.652 1.00 49.22 93 HIS A N 1
ATOM 781 C CA . HIS A 1 93 ? 12.871 30.218 -40.208 1.00 49.22 93 HIS A CA 1
ATOM 782 C C . HIS A 1 93 ? 13.871 30.882 -39.248 1.00 49.22 93 HIS A C 1
ATOM 784 O O . HIS A 1 93 ? 14.959 31.234 -39.685 1.00 49.22 93 HIS A O 1
ATOM 790 N N . ASP A 1 94 ? 13.573 31.000 -37.948 1.00 46.44 94 ASP A N 1
ATOM 791 C CA . ASP A 1 94 ? 14.651 30.936 -36.928 1.00 46.44 94 ASP A CA 1
ATOM 792 C C . ASP A 1 94 ? 14.214 30.780 -35.459 1.00 46.44 94 ASP A C 1
ATOM 794 O O . ASP A 1 94 ? 14.964 31.072 -34.522 1.00 46.44 94 ASP A O 1
ATOM 798 N N . TYR A 1 95 ? 13.018 30.254 -35.202 1.00 43.28 95 TYR A N 1
ATOM 799 C CA . TYR A 1 95 ? 12.659 29.827 -33.852 1.00 43.28 95 TYR A CA 1
ATOM 800 C C . TYR A 1 95 ? 13.024 28.354 -33.671 1.00 43.28 95 TYR A C 1
ATOM 802 O O . TYR A 1 95 ? 12.298 27.456 -34.089 1.00 43.28 95 TYR A O 1
ATOM 810 N N . LYS A 1 96 ? 14.157 28.086 -33.006 1.00 43.84 96 LYS A N 1
ATOM 811 C CA . LYS A 1 96 ? 14.402 26.781 -32.372 1.00 43.84 96 LYS A CA 1
ATOM 812 C C . LYS A 1 96 ? 13.396 26.589 -31.244 1.00 43.84 96 LYS A C 1
ATOM 814 O O . LYS A 1 96 ? 13.635 26.924 -30.087 1.00 43.84 96 LYS A O 1
ATOM 819 N N . GLU A 1 97 ? 12.257 26.067 -31.657 1.00 44.41 97 GLU A N 1
ATOM 820 C CA . GLU A 1 97 ? 11.227 25.404 -30.886 1.00 44.41 97 GLU A CA 1
ATOM 821 C C . GLU A 1 97 ? 11.799 24.664 -29.669 1.00 44.41 97 GLU A C 1
ATOM 823 O O . GLU A 1 97 ? 12.496 23.659 -29.804 1.00 44.41 97 GLU A O 1
ATOM 828 N N . ILE A 1 98 ? 11.406 25.074 -28.463 1.00 42.81 98 ILE A N 1
ATOM 829 C CA . ILE A 1 98 ? 11.189 24.094 -27.395 1.00 42.81 98 ILE A CA 1
ATOM 830 C C . ILE A 1 98 ? 9.789 23.532 -27.649 1.00 42.81 98 ILE A C 1
ATOM 832 O O . ILE A 1 98 ? 8.831 23.838 -26.945 1.00 42.81 98 ILE A O 1
ATOM 836 N N . LYS A 1 99 ? 9.659 22.740 -28.717 1.00 42.62 99 LYS A N 1
ATOM 837 C CA . LYS A 1 99 ? 8.566 21.773 -28.818 1.00 42.62 99 LYS A CA 1
ATOM 838 C C . LYS A 1 99 ? 8.747 20.756 -27.685 1.00 42.62 99 LYS A C 1
ATOM 840 O O . LYS A 1 99 ? 9.861 20.611 -27.170 1.00 42.62 99 LYS A O 1
ATOM 845 N N . PRO A 1 100 ? 7.703 20.013 -27.296 1.00 46.94 100 PRO A N 1
ATOM 846 C CA . PRO A 1 100 ? 7.856 18.832 -26.454 1.00 46.94 100 PRO A CA 1
ATOM 847 C C . PRO A 1 100 ? 8.677 17.766 -27.225 1.00 46.94 100 PRO A C 1
ATOM 849 O O . PRO A 1 100 ? 8.149 16.836 -27.824 1.00 46.94 100 PRO A O 1
ATOM 852 N N . ILE A 1 101 ? 10.000 17.952 -27.275 1.00 47.81 101 ILE A N 1
ATOM 853 C CA . ILE A 1 101 ? 10.974 17.203 -28.089 1.00 47.81 101 ILE A CA 1
ATOM 854 C C . ILE A 1 101 ? 11.210 15.789 -27.540 1.00 47.81 101 ILE A C 1
ATOM 856 O O . ILE A 1 101 ? 11.609 14.897 -28.290 1.00 47.81 101 ILE A O 1
ATOM 860 N N . ASP A 1 102 ? 10.862 15.532 -26.277 1.00 50.53 102 ASP A N 1
ATOM 861 C CA . ASP A 1 102 ? 10.950 14.190 -25.689 1.00 50.53 102 ASP A CA 1
ATOM 862 C C . ASP A 1 102 ? 10.012 13.170 -26.362 1.00 50.53 102 ASP A C 1
ATOM 864 O O . ASP A 1 102 ? 10.209 11.965 -26.210 1.00 50.53 102 ASP A O 1
ATOM 868 N N . PHE A 1 103 ? 9.024 13.613 -27.152 1.00 51.66 103 PHE A N 1
ATOM 869 C CA . PHE A 1 103 ? 8.109 12.712 -27.864 1.00 51.66 103 PHE A CA 1
ATOM 870 C C . PHE A 1 103 ? 8.639 12.210 -29.215 1.00 51.66 103 PHE A C 1
ATOM 872 O O . PHE A 1 103 ? 8.060 11.276 -29.768 1.00 51.66 103 PHE A O 1
ATOM 879 N N . MET A 1 104 ? 9.727 12.780 -29.755 1.00 55.66 104 MET A N 1
ATOM 880 C CA . MET A 1 104 ? 10.204 12.437 -31.108 1.00 55.66 104 MET A CA 1
ATOM 881 C C . MET A 1 104 ? 11.418 11.506 -31.150 1.00 55.66 104 MET A C 1
ATOM 883 O O . MET A 1 104 ? 11.745 10.984 -32.217 1.00 55.66 104 MET A O 1
ATOM 887 N N . LYS A 1 105 ? 12.098 11.251 -30.027 1.00 76.00 105 LYS A N 1
ATOM 888 C CA . LYS A 1 105 ? 13.201 10.282 -30.014 1.00 76.00 105 LYS A CA 1
ATOM 889 C C . LYS A 1 105 ? 12.664 8.875 -29.789 1.00 76.00 105 LYS A C 1
ATOM 891 O O . LYS A 1 105 ? 11.937 8.618 -28.832 1.00 76.00 105 LYS A O 1
ATOM 896 N N . ALA A 1 106 ? 13.047 7.944 -30.662 1.00 87.94 106 ALA A N 1
ATOM 897 C CA . ALA A 1 106 ? 12.842 6.528 -30.396 1.00 87.94 106 ALA A CA 1
ATOM 898 C C . ALA A 1 106 ? 13.568 6.154 -29.086 1.00 87.94 106 ALA A C 1
ATOM 900 O O . ALA A 1 106 ? 14.682 6.631 -28.855 1.00 87.94 106 ALA A O 1
ATOM 901 N N . PRO A 1 107 ? 12.964 5.324 -28.218 1.00 91.38 107 PRO A N 1
ATOM 902 C CA . PRO A 1 107 ? 13.638 4.869 -27.013 1.00 91.38 107 PRO A CA 1
ATOM 903 C C . PRO A 1 107 ? 14.888 4.079 -27.388 1.00 91.38 107 PRO A C 1
ATOM 905 O O . PRO A 1 107 ? 14.874 3.285 -28.329 1.00 91.38 107 PRO A O 1
ATOM 908 N N . LEU A 1 108 ? 15.942 4.264 -26.599 1.00 93.75 108 LEU A N 1
ATOM 909 C CA . LEU A 1 108 ? 17.196 3.531 -26.730 1.00 93.75 108 LEU A CA 1
ATOM 910 C C . LEU A 1 108 ? 16.982 2.030 -26.515 1.00 93.75 108 LEU A C 1
ATOM 912 O O . LEU A 1 108 ? 17.615 1.213 -27.179 1.00 93.75 108 LEU A O 1
ATOM 916 N N . LYS A 1 109 ? 16.086 1.666 -25.588 1.00 96.31 109 LYS A N 1
ATOM 917 C CA . LYS A 1 109 ? 15.704 0.277 -25.303 1.00 96.31 109 LYS A CA 1
ATOM 918 C C . LYS A 1 109 ? 14.216 0.178 -24.989 1.00 96.31 109 LYS A C 1
ATOM 920 O O . LYS A 1 109 ? 13.640 1.075 -24.375 1.00 96.31 109 LYS A O 1
ATOM 925 N N . ARG A 1 110 ? 13.604 -0.938 -25.384 1.00 97.12 110 ARG A N 1
ATOM 926 C CA . ARG A 1 110 ? 12.237 -1.322 -25.014 1.00 97.12 110 ARG A CA 1
ATOM 927 C C . ARG A 1 110 ? 12.272 -2.730 -24.444 1.00 97.12 110 ARG A C 1
ATOM 929 O O . ARG A 1 110 ? 12.954 -3.587 -24.997 1.00 97.12 110 ARG A O 1
ATOM 936 N N . TYR A 1 111 ? 11.520 -2.957 -23.380 1.00 97.69 111 TYR A N 1
ATOM 937 C CA . TYR A 1 111 ? 11.329 -4.271 -22.789 1.00 97.69 111 TYR A CA 1
ATOM 938 C C . TYR A 1 111 ? 9.842 -4.480 -22.523 1.00 97.69 111 TYR A C 1
ATOM 940 O O . TYR A 1 111 ? 9.224 -3.712 -21.785 1.00 97.69 111 TYR A O 1
ATOM 948 N N . LYS A 1 112 ? 9.244 -5.473 -23.183 1.00 98.00 112 LYS A N 1
ATOM 949 C CA . LYS A 1 112 ? 7.849 -5.856 -22.958 1.00 98.00 112 LYS A CA 1
ATOM 950 C C . LYS A 1 112 ? 7.840 -6.905 -21.852 1.00 98.00 112 LYS A C 1
ATOM 952 O O . LYS A 1 112 ? 8.453 -7.948 -22.028 1.00 98.00 112 LYS A O 1
ATOM 957 N N . ILE A 1 113 ? 7.165 -6.612 -20.743 1.00 97.31 113 ILE A N 1
ATOM 958 C CA . ILE A 1 113 ? 7.076 -7.523 -19.595 1.00 97.31 113 ILE A CA 1
ATOM 959 C C . ILE A 1 113 ? 5.889 -8.464 -19.781 1.00 97.31 113 ILE A C 1
ATOM 961 O O . ILE A 1 113 ? 6.008 -9.670 -19.613 1.00 97.31 113 ILE A O 1
ATOM 965 N N . ASN A 1 114 ? 4.739 -7.918 -20.177 1.00 97.19 114 ASN A N 1
ATOM 966 C CA . ASN A 1 114 ? 3.577 -8.701 -20.583 1.00 97.19 114 ASN A CA 1
ATOM 967 C C . ASN A 1 114 ? 2.727 -7.910 -21.595 1.00 97.19 114 ASN A C 1
ATOM 969 O O . ASN A 1 114 ? 3.151 -6.874 -22.109 1.00 97.19 114 ASN A O 1
ATOM 973 N N . GLU A 1 115 ? 1.528 -8.400 -21.914 1.00 97.62 115 GLU A N 1
ATOM 974 C CA . GLU A 1 115 ? 0.618 -7.750 -22.872 1.00 97.62 115 GLU A CA 1
ATOM 975 C C . GLU A 1 115 ? 0.145 -6.349 -22.451 1.00 97.62 115 GLU A C 1
ATOM 977 O O . GLU A 1 115 ? -0.239 -5.551 -23.303 1.00 97.62 115 GLU A O 1
ATOM 982 N N . TYR A 1 116 ? 0.198 -6.028 -21.159 1.00 98.06 116 TYR A N 1
ATOM 983 C CA . TYR A 1 116 ? -0.257 -4.753 -20.612 1.00 98.06 116 TYR A CA 1
ATOM 984 C C . TYR A 1 116 ? 0.900 -3.847 -20.199 1.00 98.06 116 TYR A C 1
ATOM 986 O O . TYR A 1 116 ? 0.737 -2.638 -20.252 1.00 98.06 116 TYR A O 1
ATOM 994 N N . LEU A 1 117 ? 2.051 -4.392 -19.807 1.00 97.62 117 LEU A N 1
ATOM 995 C CA . LEU A 1 117 ? 3.137 -3.673 -19.150 1.00 97.62 117 LEU A CA 1
ATOM 996 C C . LEU A 1 117 ? 4.418 -3.709 -19.989 1.00 97.62 117 LEU A C 1
ATOM 998 O O . LEU A 1 117 ? 4.920 -4.774 -20.360 1.00 97.62 117 LEU A O 1
ATOM 1002 N N . SER A 1 118 ? 4.998 -2.538 -20.241 1.00 97.44 118 SER A N 1
ATOM 1003 C CA . SER A 1 118 ? 6.323 -2.423 -20.856 1.00 97.44 118 SER A CA 1
ATOM 1004 C C . SER A 1 118 ? 7.149 -1.307 -20.226 1.00 97.44 118 SER A C 1
ATOM 1006 O O . SER A 1 118 ? 6.626 -0.398 -19.585 1.00 97.44 118 SER A O 1
ATOM 1008 N N . VAL A 1 119 ? 8.463 -1.380 -20.406 1.00 96.50 119 VAL A N 1
ATOM 1009 C CA . VAL A 1 119 ? 9.434 -0.414 -19.897 1.00 96.50 119 VAL A CA 1
ATOM 1010 C C . VAL A 1 119 ? 10.269 0.093 -21.061 1.00 96.50 119 VAL A C 1
ATOM 1012 O O . VAL A 1 119 ? 10.632 -0.664 -21.966 1.00 96.50 119 VAL A O 1
ATOM 1015 N N . ARG A 1 120 ? 10.567 1.390 -21.075 1.00 95.69 120 ARG A N 1
ATOM 1016 C CA . ARG A 1 120 ? 11.343 2.019 -22.147 1.00 95.69 120 ARG A CA 1
ATOM 1017 C C . ARG A 1 120 ? 12.382 2.968 -21.574 1.00 95.69 120 ARG A C 1
ATOM 1019 O O . ARG A 1 120 ? 12.065 3.780 -20.707 1.00 95.69 120 ARG A O 1
ATOM 1026 N N . LEU A 1 121 ? 13.598 2.872 -22.096 1.00 94.62 121 LEU A N 1
ATOM 1027 C CA . LEU A 1 121 ? 14.707 3.762 -21.773 1.00 94.62 121 LEU A CA 1
ATOM 1028 C C . LEU A 1 121 ? 14.799 4.857 -22.830 1.00 94.62 121 LEU A C 1
ATOM 1030 O O . LEU A 1 121 ? 14.971 4.560 -24.013 1.00 94.62 121 LEU A O 1
ATOM 1034 N N . TYR A 1 122 ? 14.733 6.110 -22.401 1.00 92.31 122 TYR A N 1
ATOM 1035 C CA . TYR A 1 122 ? 14.940 7.283 -23.241 1.00 92.31 122 TYR A CA 1
ATOM 1036 C C . TYR A 1 122 ? 16.088 8.091 -22.663 1.00 92.31 122 TYR A C 1
ATOM 1038 O O . TYR A 1 122 ? 15.957 8.650 -21.579 1.00 92.31 122 TYR A O 1
ATOM 1046 N N . GLU A 1 123 ? 17.204 8.153 -23.387 1.00 88.50 123 GLU A N 1
ATOM 1047 C CA . GLU A 1 123 ? 18.433 8.801 -22.923 1.00 88.50 123 GLU A CA 1
ATOM 1048 C C . GLU A 1 123 ? 18.842 8.327 -21.520 1.00 88.50 123 GLU A C 1
ATOM 1050 O O . GLU A 1 123 ? 19.450 7.271 -21.386 1.00 88.50 123 GLU A O 1
ATOM 1055 N N . ARG A 1 124 ? 18.482 9.086 -20.480 1.00 88.25 124 ARG A N 1
ATOM 1056 C CA . ARG A 1 124 ? 18.802 8.802 -19.075 1.00 88.25 124 ARG A CA 1
ATOM 1057 C C . ARG A 1 124 ? 17.602 8.371 -18.229 1.00 88.25 124 ARG A C 1
ATOM 1059 O O . ARG A 1 124 ? 17.775 8.118 -17.044 1.00 88.25 124 ARG A O 1
ATOM 1066 N N . PHE A 1 125 ? 16.401 8.317 -18.799 1.00 89.12 125 PHE A N 1
ATOM 1067 C CA . PHE A 1 125 ? 15.162 8.105 -18.055 1.00 89.12 125 PHE A CA 1
ATOM 1068 C C . PHE A 1 125 ? 14.488 6.793 -18.429 1.00 89.12 125 PHE A C 1
ATOM 1070 O O . PHE A 1 125 ? 14.312 6.473 -19.606 1.00 89.12 125 PHE A O 1
ATOM 1077 N N . THR A 1 126 ? 14.048 6.068 -17.406 1.00 92.81 126 THR A N 1
ATOM 1078 C CA . THR A 1 126 ? 13.247 4.856 -17.563 1.00 92.81 126 THR A CA 1
ATOM 1079 C C . THR A 1 126 ? 11.777 5.167 -17.301 1.00 92.81 126 THR A C 1
ATOM 1081 O O . THR A 1 126 ? 11.403 5.621 -16.215 1.00 92.81 126 THR A O 1
ATOM 1084 N N . TYR A 1 127 ? 10.932 4.890 -18.293 1.00 93.44 127 TYR A N 1
ATOM 1085 C CA . TYR A 1 127 ? 9.487 5.064 -18.200 1.00 93.44 127 TYR A CA 1
ATOM 1086 C C . TYR A 1 127 ? 8.766 3.724 -18.267 1.00 93.44 127 TYR A C 1
ATOM 1088 O O . TYR A 1 127 ? 9.110 2.851 -19.067 1.00 93.44 127 TYR A O 1
ATOM 1096 N N . ILE A 1 128 ? 7.728 3.599 -17.448 1.00 95.50 128 ILE A N 1
ATOM 1097 C CA . ILE A 1 128 ? 6.811 2.463 -17.444 1.00 95.50 128 ILE A CA 1
ATOM 1098 C C . ILE A 1 128 ? 5.580 2.834 -18.268 1.00 95.50 128 ILE A C 1
ATOM 1100 O O . ILE A 1 128 ? 5.069 3.952 -18.159 1.00 95.50 128 ILE A O 1
ATOM 1104 N N . TYR A 1 129 ? 5.109 1.892 -19.077 1.00 96.44 129 TYR A N 1
ATOM 1105 C CA . TYR A 1 129 ? 3.949 2.027 -19.945 1.00 96.44 129 TYR A CA 1
ATOM 1106 C C . TYR A 1 129 ? 2.922 0.946 -19.635 1.00 96.44 129 TYR A C 1
ATOM 1108 O O . TYR A 1 129 ? 3.286 -0.221 -19.480 1.00 96.44 129 TYR A O 1
ATOM 1116 N N . ILE A 1 130 ? 1.649 1.337 -19.610 1.00 97.31 130 ILE A N 1
ATOM 1117 C CA . ILE A 1 130 ? 0.504 0.439 -19.481 1.00 97.31 130 ILE A CA 1
ATOM 1118 C C . ILE A 1 130 ? -0.345 0.584 -20.743 1.00 97.31 130 ILE A C 1
ATOM 1120 O O . ILE A 1 130 ? -0.798 1.681 -21.041 1.00 97.31 130 ILE A O 1
ATOM 1124 N N . LYS A 1 131 ? -0.534 -0.498 -21.508 1.00 95.75 131 LYS A N 1
ATOM 1125 C CA . LYS A 1 131 ? -1.212 -0.483 -22.819 1.00 95.75 131 LYS A CA 1
ATOM 1126 C C . LYS A 1 131 ? -0.725 0.643 -23.737 1.00 95.75 131 LYS A C 1
ATOM 1128 O O . LYS A 1 131 ? -1.516 1.392 -24.293 1.00 95.75 131 LYS A O 1
ATOM 1133 N N . GLU A 1 132 ? 0.592 0.764 -23.885 1.00 94.62 132 GLU A N 1
ATOM 1134 C CA . GLU A 1 132 ? 1.241 1.808 -24.696 1.00 94.62 132 GLU A CA 1
ATOM 1135 C C . GLU A 1 132 ? 1.086 3.249 -24.171 1.00 94.62 132 GLU A C 1
ATOM 1137 O O . GLU A 1 132 ? 1.740 4.153 -24.694 1.00 94.62 132 GLU A O 1
ATOM 1142 N N . GLU A 1 133 ? 0.336 3.473 -23.090 1.00 94.56 133 GLU A N 1
ATOM 1143 C CA . GLU A 1 133 ? 0.220 4.770 -22.427 1.00 94.56 133 GLU A CA 1
ATOM 1144 C C . GLU A 1 133 ? 1.304 4.931 -21.361 1.00 94.56 133 GLU A C 1
ATOM 1146 O O . GLU A 1 133 ? 1.573 4.030 -20.564 1.00 94.56 133 GLU A O 1
ATOM 1151 N N . ARG A 1 134 ? 1.965 6.092 -21.347 1.00 93.69 134 ARG A N 1
ATOM 1152 C CA . ARG A 1 134 ? 3.014 6.390 -20.367 1.00 93.69 134 ARG A CA 1
ATOM 1153 C C . ARG A 1 134 ? 2.384 6.526 -18.984 1.00 93.69 134 ARG A C 1
ATOM 1155 O O . ARG A 1 134 ? 1.594 7.432 -18.752 1.00 93.69 134 ARG A O 1
ATOM 1162 N N . PHE A 1 135 ? 2.806 5.674 -18.059 1.00 91.38 135 PHE A N 1
ATOM 1163 C CA . PHE A 1 135 ? 2.310 5.665 -16.690 1.00 91.38 135 PHE A CA 1
ATOM 1164 C C . PHE A 1 135 ? 3.196 6.495 -15.754 1.00 91.38 135 PHE A C 1
ATOM 1166 O O . PHE A 1 135 ? 2.723 7.419 -15.095 1.00 91.38 135 PHE A O 1
ATOM 1173 N N . PHE A 1 136 ? 4.495 6.183 -15.686 1.00 82.50 136 PHE A N 1
ATOM 1174 C CA . PHE A 1 136 ? 5.369 6.737 -14.648 1.00 82.50 136 PHE A CA 1
ATOM 1175 C C . PHE A 1 136 ? 6.826 6.852 -15.097 1.00 82.50 136 PHE A C 1
ATOM 1177 O O . PHE A 1 136 ? 7.303 6.047 -15.895 1.00 82.50 136 PHE A O 1
ATOM 1184 N N . SER A 1 137 ? 7.538 7.847 -14.560 1.00 73.25 137 SER A N 1
ATOM 1185 C CA . SER A 1 137 ? 8.997 7.979 -14.665 1.00 73.25 137 SER A CA 1
ATOM 1186 C C . SER A 1 137 ? 9.621 7.482 -13.375 1.00 73.25 137 SER A C 1
ATOM 1188 O O . SER A 1 137 ? 9.438 8.124 -12.341 1.00 73.25 137 SER A O 1
ATOM 1190 N N . CYS A 1 138 ? 10.353 6.368 -13.400 1.00 68.62 138 CYS A N 1
ATOM 1191 C CA . CYS A 1 138 ? 11.050 5.955 -12.188 1.00 68.62 138 CYS A CA 1
ATOM 1192 C C . CYS A 1 138 ? 12.280 6.843 -11.998 1.00 68.62 138 CYS A C 1
ATOM 1194 O O . CYS A 1 138 ? 13.071 6.998 -12.925 1.00 68.62 138 CYS A O 1
ATOM 1196 N N . MET A 1 139 ? 12.397 7.483 -10.832 1.00 60.00 139 MET A N 1
ATOM 1197 C CA . MET A 1 139 ? 13.535 8.360 -10.563 1.00 60.00 139 MET A CA 1
ATOM 1198 C C . MET A 1 139 ? 14.763 7.582 -10.100 1.00 60.00 139 MET A C 1
ATOM 1200 O O . MET A 1 139 ? 15.853 8.036 -10.430 1.00 60.00 139 MET A O 1
ATOM 1204 N N . ARG A 1 140 ? 14.595 6.482 -9.337 1.00 66.19 140 ARG A N 1
ATOM 1205 C CA . ARG A 1 140 ? 15.696 5.642 -8.830 1.00 66.19 140 ARG A CA 1
ATOM 1206 C C . ARG A 1 140 ? 15.284 4.196 -8.524 1.00 66.19 140 ARG A C 1
ATOM 1208 O O . ARG A 1 140 ? 14.189 3.963 -8.005 1.00 66.19 140 ARG A O 1
ATOM 1215 N N . LEU A 1 141 ? 16.194 3.241 -8.716 1.00 68.00 141 LEU A N 1
ATOM 1216 C CA . LEU A 1 141 ? 16.103 1.894 -8.134 1.00 68.00 141 LEU A CA 1
ATOM 1217 C C . LEU A 1 141 ? 16.228 1.970 -6.595 1.00 68.00 141 LEU A C 1
ATOM 1219 O O . LEU A 1 141 ? 17.312 2.190 -6.060 1.00 68.00 141 LEU A O 1
ATOM 1223 N N . LEU A 1 142 ? 15.112 1.791 -5.877 1.00 57.91 142 LEU A N 1
ATOM 1224 C CA . LEU A 1 142 ? 15.016 2.019 -4.422 1.00 57.91 142 LEU A CA 1
ATOM 1225 C C . LEU A 1 142 ? 15.909 1.112 -3.558 1.00 57.91 142 LEU A C 1
ATOM 1227 O O . LEU A 1 142 ? 16.233 1.479 -2.433 1.00 57.91 142 LEU A O 1
ATOM 1231 N N . LEU A 1 143 ? 16.308 -0.065 -4.045 1.00 57.53 143 LEU A N 1
ATOM 1232 C CA . LEU A 1 143 ? 17.033 -1.048 -3.241 1.00 57.53 143 LEU A CA 1
ATOM 1233 C C . LEU A 1 143 ? 18.104 -1.767 -4.067 1.00 57.53 143 LEU A C 1
ATOM 1235 O O . LEU A 1 143 ? 17.832 -2.764 -4.726 1.00 57.53 143 LEU A O 1
ATOM 1239 N N . ASN A 1 144 ? 19.350 -1.296 -3.981 1.00 54.44 144 ASN A N 1
ATOM 1240 C CA . ASN A 1 144 ? 20.520 -2.110 -4.313 1.00 54.44 144 ASN A CA 1
ATOM 1241 C C . ASN A 1 144 ? 21.066 -2.724 -3.013 1.00 54.44 144 ASN A C 1
ATOM 1243 O O . ASN A 1 144 ? 21.939 -2.155 -2.350 1.00 54.44 144 ASN A O 1
ATOM 1247 N N . ILE A 1 145 ? 20.478 -3.842 -2.575 1.00 54.69 145 ILE A N 1
ATOM 1248 C CA . ILE A 1 145 ? 20.864 -4.477 -1.310 1.00 54.69 145 ILE A CA 1
ATOM 1249 C C . ILE A 1 145 ? 22.100 -5.346 -1.543 1.00 54.69 145 ILE A C 1
ATOM 1251 O O . ILE A 1 145 ? 22.029 -6.392 -2.182 1.00 54.69 145 ILE A O 1
ATOM 1255 N N . SER A 1 146 ? 23.237 -4.946 -0.971 1.00 49.97 146 SER A N 1
ATOM 1256 C CA . SER A 1 146 ? 24.414 -5.818 -0.929 1.00 49.97 146 SER A CA 1
ATOM 1257 C C . SER A 1 146 ? 24.088 -7.126 -0.183 1.00 49.97 146 SER A C 1
ATOM 1259 O O . SER A 1 146 ? 23.521 -7.062 0.917 1.00 49.97 146 SER A O 1
ATOM 1261 N N . PRO A 1 147 ? 24.493 -8.307 -0.695 1.00 51.47 147 PRO A N 1
ATOM 1262 C CA . PRO A 1 147 ? 24.235 -9.603 -0.059 1.00 51.47 147 PRO A CA 1
ATOM 1263 C C . PRO A 1 147 ? 24.689 -9.705 1.406 1.00 51.47 147 PRO A C 1
ATOM 1265 O O . PRO A 1 147 ? 24.162 -10.513 2.172 1.00 51.47 147 PRO A O 1
ATOM 1268 N N . SER A 1 148 ? 25.658 -8.883 1.826 1.00 54.28 148 SER A N 1
ATOM 1269 C CA . SER A 1 148 ? 26.140 -8.838 3.210 1.00 54.28 148 SER A CA 1
ATOM 1270 C C . SER A 1 148 ? 25.129 -8.229 4.190 1.00 54.28 148 SER A C 1
ATOM 1272 O O . SER A 1 148 ? 25.100 -8.641 5.348 1.00 54.28 148 SER A O 1
ATOM 1274 N N . LYS A 1 149 ? 24.257 -7.315 3.736 1.00 57.22 149 LYS A N 1
ATOM 1275 C CA . LYS A 1 149 ? 23.208 -6.689 4.564 1.00 57.22 149 LYS A CA 1
ATOM 1276 C C . LYS A 1 149 ? 21.968 -7.574 4.726 1.00 57.22 149 LYS A C 1
ATOM 1278 O O . LYS A 1 149 ? 21.300 -7.490 5.751 1.00 57.22 149 LYS A O 1
ATOM 1283 N N . LEU A 1 150 ? 21.711 -8.491 3.787 1.00 56.03 150 LEU A N 1
ATOM 1284 C CA . LEU A 1 150 ? 20.559 -9.405 3.842 1.00 56.03 150 LEU A CA 1
ATOM 1285 C C . LEU A 1 150 ? 20.590 -10.348 5.058 1.00 56.03 150 LEU A C 1
ATOM 1287 O O . LEU A 1 150 ? 19.542 -10.712 5.591 1.00 56.03 150 LEU A O 1
ATOM 1291 N N . ARG A 1 151 ? 21.778 -10.696 5.573 1.00 55.50 151 ARG A N 1
ATOM 1292 C CA . ARG A 1 151 ? 21.920 -11.630 6.709 1.00 55.50 151 ARG A CA 1
ATOM 1293 C C . ARG A 1 151 ? 21.346 -11.101 8.030 1.00 55.50 151 ARG A C 1
ATOM 1295 O O . ARG A 1 151 ? 21.096 -11.897 8.927 1.00 55.50 151 ARG A O 1
ATOM 1302 N N . GLN A 1 152 ? 21.103 -9.793 8.147 1.00 57.28 152 GLN A N 1
ATOM 1303 C CA . GLN A 1 152 ? 20.492 -9.177 9.334 1.00 57.28 152 GLN A CA 1
ATOM 1304 C C . GLN A 1 152 ? 18.964 -9.009 9.213 1.00 57.28 152 GLN A C 1
ATOM 1306 O O . GLN A 1 152 ? 18.329 -8.514 10.139 1.00 57.28 152 GLN A O 1
ATOM 1311 N N . THR A 1 153 ? 18.355 -9.435 8.097 1.00 56.25 153 THR A N 1
ATOM 1312 C CA . THR A 1 153 ? 16.984 -9.043 7.711 1.00 56.25 153 THR A CA 1
ATOM 1313 C C . THR A 1 153 ? 15.955 -10.173 7.700 1.00 56.25 153 THR A C 1
ATOM 1315 O O . THR A 1 153 ? 14.898 -10.026 7.100 1.00 56.25 153 THR A O 1
ATOM 1318 N N . SER A 1 154 ? 16.185 -11.278 8.416 1.00 54.09 154 SER A N 1
ATOM 1319 C CA . SER A 1 154 ? 15.275 -12.445 8.453 1.00 54.09 154 SER A CA 1
ATOM 1320 C C . SER A 1 154 ? 13.837 -12.163 8.939 1.00 54.09 154 SER A C 1
ATOM 1322 O O . SER A 1 154 ? 13.018 -13.077 8.987 1.00 54.09 154 SER A O 1
ATOM 1324 N N . LYS A 1 155 ? 13.515 -10.913 9.294 1.00 70.38 155 LYS A N 1
ATOM 1325 C CA . LYS A 1 155 ? 12.186 -10.445 9.703 1.00 70.38 155 LYS A CA 1
ATOM 1326 C C . LYS A 1 155 ? 11.489 -9.523 8.695 1.00 70.38 155 LYS A C 1
ATOM 1328 O O . LYS A 1 155 ? 10.333 -9.198 8.935 1.00 70.38 155 LYS A O 1
ATOM 1333 N N . ILE A 1 156 ? 12.154 -9.098 7.619 1.00 77.25 156 ILE A N 1
ATOM 1334 C CA . ILE A 1 156 ? 11.581 -8.152 6.652 1.00 77.25 156 ILE A CA 1
ATOM 1335 C C . ILE A 1 156 ? 10.637 -8.903 5.716 1.00 77.25 156 ILE A C 1
ATOM 1337 O O . ILE A 1 156 ? 11.060 -9.821 5.014 1.00 77.25 156 ILE A O 1
ATOM 1341 N N . GLN A 1 157 ? 9.361 -8.518 5.714 1.00 82.00 157 GLN A N 1
ATOM 1342 C CA . GLN A 1 157 ? 8.331 -9.159 4.892 1.00 82.00 157 GLN A CA 1
ATOM 1343 C C . GLN A 1 157 ? 8.034 -8.395 3.597 1.00 82.00 157 GLN A C 1
ATOM 1345 O O . GLN A 1 157 ? 7.341 -8.924 2.731 1.00 82.00 157 GLN A O 1
ATOM 1350 N N . SER A 1 158 ? 8.522 -7.158 3.460 1.00 86.00 158 SER A N 1
ATOM 1351 C CA . SER A 1 158 ? 8.259 -6.312 2.294 1.00 86.00 158 SER A CA 1
ATOM 1352 C C . SER A 1 158 ? 9.359 -5.283 2.037 1.00 86.00 158 SER A C 1
ATOM 1354 O O . SER A 1 158 ? 10.111 -4.917 2.941 1.00 86.00 158 SER A O 1
ATOM 1356 N N . ILE A 1 159 ? 9.425 -4.778 0.802 1.00 85.88 159 ILE A N 1
ATOM 1357 C CA . ILE A 1 159 ? 10.323 -3.673 0.429 1.00 85.88 159 ILE A CA 1
ATOM 1358 C C . ILE A 1 159 ? 10.075 -2.415 1.270 1.00 85.88 159 ILE A C 1
ATOM 1360 O O . ILE A 1 159 ? 11.033 -1.732 1.624 1.00 85.88 159 ILE A O 1
ATOM 1364 N N . ASP A 1 160 ? 8.818 -2.136 1.626 1.00 86.94 160 ASP A N 1
ATOM 1365 C CA . ASP A 1 160 ? 8.460 -0.999 2.483 1.00 86.94 160 ASP A CA 1
ATOM 1366 C C . ASP A 1 160 ? 9.162 -1.074 3.853 1.00 86.94 160 ASP A C 1
ATOM 1368 O O . ASP A 1 160 ? 9.738 -0.093 4.311 1.00 86.94 160 ASP A O 1
ATOM 1372 N N . GLU A 1 161 ? 9.194 -2.259 4.472 1.00 85.88 161 GLU A N 1
ATOM 1373 C CA . GLU A 1 161 ? 9.878 -2.482 5.755 1.00 85.88 161 GLU A CA 1
ATOM 1374 C C . GLU A 1 161 ? 11.409 -2.397 5.622 1.00 85.88 161 GLU A C 1
ATOM 1376 O O . GLU A 1 161 ? 12.101 -2.000 6.559 1.00 85.88 161 GLU A O 1
ATOM 1381 N N . ALA A 1 162 ? 11.957 -2.769 4.459 1.00 83.50 162 ALA A N 1
ATOM 1382 C CA . ALA A 1 162 ? 13.385 -2.650 4.169 1.00 83.50 162 ALA A CA 1
ATOM 1383 C C . ALA A 1 162 ? 13.846 -1.203 3.984 1.00 83.50 162 ALA A C 1
ATOM 1385 O O . ALA A 1 162 ? 14.960 -0.874 4.398 1.00 83.50 162 ALA A O 1
ATOM 1386 N N . GLU A 1 163 ? 13.020 -0.344 3.388 1.00 82.50 163 GLU A N 1
ATOM 1387 C CA . GLU A 1 163 ? 13.344 1.070 3.178 1.00 82.50 163 GLU A CA 1
ATOM 1388 C C . GLU A 1 163 ? 13.648 1.783 4.505 1.00 82.50 163 GLU A C 1
ATOM 1390 O O . GLU A 1 163 ? 14.644 2.505 4.599 1.00 82.50 163 GLU A O 1
ATOM 1395 N N . GLU A 1 164 ? 12.869 1.502 5.556 1.00 76.44 164 GLU A N 1
ATOM 1396 C CA . GLU A 1 164 ? 13.062 2.083 6.894 1.00 76.44 164 GLU A CA 1
ATOM 1397 C C . GLU A 1 164 ? 14.441 1.772 7.496 1.00 76.44 164 GLU A C 1
ATOM 1399 O O . GLU A 1 164 ? 14.962 2.539 8.305 1.00 76.44 164 GLU A O 1
ATOM 1404 N N . VAL A 1 165 ? 15.041 0.645 7.102 1.00 72.88 165 VAL A N 1
ATOM 1405 C CA . VAL A 1 165 ? 16.338 0.179 7.611 1.00 72.88 165 VAL A CA 1
ATOM 1406 C C . VAL A 1 165 ? 17.493 0.621 6.707 1.00 72.88 165 VAL A C 1
ATOM 1408 O O . VAL A 1 165 ? 18.627 0.767 7.169 1.00 72.88 165 VAL A O 1
ATOM 1411 N N . LEU A 1 166 ? 17.234 0.809 5.411 1.00 69.56 166 LEU A N 1
ATOM 1412 C CA . LEU A 1 166 ? 18.266 0.934 4.378 1.00 69.56 166 LEU A CA 1
ATOM 1413 C C . LEU A 1 166 ? 18.460 2.353 3.834 1.00 69.56 166 LEU A C 1
ATOM 1415 O O . LEU A 1 166 ? 19.306 2.536 2.954 1.00 69.56 166 LEU A O 1
ATOM 1419 N N . SER A 1 167 ? 17.754 3.354 4.369 1.00 55.66 167 SER A N 1
ATOM 1420 C CA . SER A 1 167 ? 17.946 4.759 3.995 1.00 55.66 167 SER A CA 1
ATOM 1421 C C . SER A 1 167 ? 19.434 5.148 4.063 1.00 55.66 167 SER A C 1
ATOM 1423 O O . SER A 1 167 ? 20.051 4.949 5.112 1.00 55.66 167 SER A O 1
ATOM 1425 N N . ASN A 1 168 ? 19.975 5.715 2.971 1.00 55.31 168 ASN A N 1
ATOM 1426 C CA . ASN A 1 168 ? 21.294 6.383 2.821 1.00 55.31 168 ASN A CA 1
ATOM 1427 C C . ASN A 1 168 ? 22.352 5.720 1.912 1.00 55.31 168 ASN A C 1
ATOM 1429 O O . ASN A 1 168 ? 23.546 5.882 2.161 1.00 55.31 168 ASN A O 1
ATOM 1433 N N . LEU A 1 169 ? 21.975 5.027 0.834 1.00 60.66 169 LEU A N 1
ATOM 1434 C CA . LEU A 1 169 ? 22.942 4.647 -0.207 1.00 60.66 169 LEU A CA 1
ATOM 1435 C C . LEU A 1 169 ? 22.694 5.432 -1.500 1.00 60.66 169 LEU A C 1
ATOM 1437 O O . LEU A 1 169 ? 21.963 4.982 -2.376 1.00 60.66 169 LEU A O 1
ATOM 1441 N N . ASP A 1 170 ? 23.319 6.605 -1.616 1.00 62.19 170 ASP A N 1
ATOM 1442 C CA . ASP A 1 170 ? 23.427 7.329 -2.885 1.00 62.19 170 ASP A CA 1
ATOM 1443 C C . ASP A 1 170 ? 24.609 6.755 -3.681 1.00 62.19 170 ASP A C 1
ATOM 1445 O O . ASP A 1 170 ? 25.765 7.113 -3.454 1.00 62.19 170 ASP A O 1
ATOM 1449 N N . TYR A 1 171 ? 24.321 5.849 -4.614 1.00 72.38 171 TYR A N 1
ATOM 1450 C CA . TYR A 1 171 ? 25.269 5.463 -5.657 1.00 72.38 171 TYR A CA 1
ATOM 1451 C C . TYR A 1 171 ? 24.741 5.923 -7.008 1.00 72.38 171 TYR A C 1
ATOM 1453 O O . TYR A 1 171 ? 23.561 5.762 -7.316 1.00 72.38 171 TYR A O 1
ATOM 1461 N N . GLU A 1 172 ? 25.628 6.481 -7.824 1.00 81.00 172 GLU A N 1
ATOM 1462 C CA . GLU A 1 172 ? 25.325 6.807 -9.211 1.00 81.00 172 GLU A CA 1
ATOM 1463 C C . GLU A 1 172 ? 25.334 5.504 -10.025 1.00 81.00 172 GLU A C 1
ATOM 1465 O O . GLU A 1 172 ? 26.367 4.847 -10.165 1.00 81.00 172 GLU A O 1
ATOM 1470 N N . ILE A 1 173 ? 24.161 5.084 -10.502 1.00 84.19 173 ILE A N 1
ATOM 1471 C CA . ILE A 1 173 ? 23.990 3.901 -11.352 1.00 84.19 173 ILE A CA 1
ATOM 1472 C C . ILE A 1 173 ? 23.851 4.388 -12.796 1.00 84.19 173 ILE A C 1
ATOM 1474 O O . ILE A 1 173 ? 23.139 5.353 -13.065 1.00 84.19 173 ILE A O 1
ATOM 1478 N N . ALA A 1 174 ? 24.531 3.728 -13.737 1.00 91.50 174 ALA A N 1
ATOM 1479 C CA . ALA A 1 174 ? 24.372 4.039 -15.155 1.00 91.50 174 ALA A CA 1
ATOM 1480 C C . ALA A 1 174 ? 22.910 3.798 -15.602 1.00 91.50 174 ALA A C 1
ATOM 1482 O O . ALA A 1 174 ? 22.349 2.760 -15.231 1.00 91.50 174 ALA A O 1
ATOM 1483 N N . PRO A 1 175 ? 22.304 4.678 -16.425 1.00 91.44 175 PRO A N 1
ATOM 1484 C CA . PRO A 1 175 ? 20.897 4.563 -16.826 1.00 91.44 175 PRO A CA 1
ATOM 1485 C C . PRO A 1 175 ? 20.510 3.196 -17.405 1.00 91.44 175 PRO A C 1
ATOM 1487 O O . PRO A 1 175 ? 19.419 2.694 -17.150 1.00 91.44 175 PRO A O 1
ATOM 1490 N N . GLU A 1 176 ? 21.406 2.547 -18.152 1.00 92.50 176 GLU A N 1
ATOM 1491 C CA . GLU A 1 176 ? 21.169 1.218 -18.716 1.00 92.50 176 GLU A CA 1
ATOM 1492 C C . GLU A 1 176 ? 21.119 0.119 -17.652 1.00 92.50 176 GLU A C 1
ATOM 1494 O O . GLU A 1 176 ? 20.339 -0.822 -17.790 1.00 92.50 176 GLU A O 1
ATOM 1499 N N . MET A 1 177 ? 21.947 0.219 -16.611 1.00 91.00 177 MET A N 1
ATOM 1500 C CA . MET A 1 177 ? 21.961 -0.744 -15.506 1.00 91.00 177 MET A CA 1
ATOM 1501 C C . MET A 1 177 ? 20.732 -0.570 -14.619 1.00 91.00 177 MET A C 1
ATOM 1503 O O . MET A 1 177 ? 20.127 -1.554 -14.200 1.00 91.00 177 MET A O 1
ATOM 1507 N N . GLU A 1 178 ? 20.328 0.676 -14.383 1.00 89.88 178 GLU A N 1
ATOM 1508 C CA . GLU A 1 178 ? 19.081 0.991 -13.693 1.00 89.88 178 GLU A CA 1
ATOM 1509 C C . GLU A 1 178 ? 17.858 0.495 -14.474 1.00 89.88 178 GLU A C 1
ATOM 1511 O O . GLU A 1 178 ? 16.979 -0.145 -13.898 1.00 89.88 178 GLU A O 1
ATOM 1516 N N . PHE A 1 179 ? 17.831 0.701 -15.795 1.00 92.94 179 PHE A N 1
ATOM 1517 C CA . PHE A 1 179 ? 16.792 0.158 -16.670 1.00 92.94 179 PHE A CA 1
ATOM 1518 C C . PHE A 1 179 ? 16.673 -1.365 -16.541 1.00 92.94 179 PHE A C 1
ATOM 1520 O O . PHE A 1 179 ? 15.563 -1.877 -16.395 1.00 92.94 179 PHE A O 1
ATOM 1527 N N . ILE A 1 180 ? 17.800 -2.089 -16.558 1.00 93.62 180 ILE A N 1
ATOM 1528 C CA . ILE A 1 180 ? 17.817 -3.548 -16.370 1.00 93.62 180 ILE A CA 1
ATOM 1529 C C . ILE A 1 180 ? 17.256 -3.909 -14.991 1.00 93.62 180 ILE A C 1
ATOM 1531 O O . ILE A 1 180 ? 16.375 -4.760 -14.905 1.00 93.62 180 ILE A O 1
ATOM 1535 N N . GLY A 1 181 ? 17.692 -3.222 -13.930 1.00 90.62 181 GLY A N 1
ATOM 1536 C CA . GLY A 1 181 ? 17.176 -3.438 -12.576 1.00 90.62 181 GLY A CA 1
ATOM 1537 C C . GLY A 1 181 ? 15.661 -3.228 -12.472 1.00 90.62 181 GLY A C 1
ATOM 1538 O O . GLY A 1 181 ? 14.964 -4.038 -11.863 1.00 90.62 181 GLY A O 1
ATOM 1539 N N . HIS A 1 182 ? 15.122 -2.189 -13.115 1.00 90.00 182 HIS A N 1
ATOM 1540 C CA . HIS A 1 182 ? 13.678 -1.962 -13.177 1.00 90.00 182 HIS A CA 1
ATOM 1541 C C . HIS A 1 182 ? 12.939 -3.060 -13.938 1.00 90.00 182 HIS A C 1
ATOM 1543 O O . HIS A 1 182 ? 11.894 -3.506 -13.465 1.00 90.00 182 HIS A O 1
ATOM 1549 N N . CYS A 1 183 ? 13.470 -3.498 -15.082 1.00 94.06 183 CYS A N 1
ATOM 1550 C CA . CYS A 1 183 ? 12.878 -4.588 -15.856 1.00 94.06 183 CYS A CA 1
ATOM 1551 C C . CYS A 1 183 ? 12.812 -5.867 -15.019 1.00 94.06 183 CYS A C 1
ATOM 1553 O O . CYS A 1 183 ? 11.733 -6.431 -14.882 1.00 94.06 183 CYS A O 1
ATOM 1555 N N . SER A 1 184 ? 13.920 -6.256 -14.379 1.00 93.00 184 SER A N 1
ATOM 1556 C CA . SER A 1 184 ? 13.976 -7.458 -13.543 1.00 93.00 184 SER A CA 1
ATOM 1557 C C . SER A 1 184 ? 13.044 -7.384 -12.331 1.00 93.00 184 SER A C 1
ATOM 1559 O O . SER A 1 184 ? 12.347 -8.351 -12.045 1.00 93.00 184 SER A O 1
ATOM 1561 N N . ASN A 1 185 ? 12.967 -6.242 -11.638 1.00 91.94 185 ASN A N 1
ATOM 1562 C CA . ASN A 1 185 ? 12.056 -6.092 -10.497 1.00 91.94 185 ASN A CA 1
ATOM 1563 C C . ASN A 1 185 ? 10.583 -6.196 -10.914 1.00 91.94 185 ASN A C 1
ATOM 1565 O O . ASN A 1 185 ? 9.788 -6.826 -10.221 1.00 91.94 185 ASN A O 1
ATOM 1569 N N . LEU A 1 186 ? 10.209 -5.570 -12.035 1.00 95.00 186 LEU A N 1
ATOM 1570 C CA . LEU A 1 186 ? 8.837 -5.618 -12.540 1.00 95.00 186 LEU A CA 1
ATOM 1571 C C . LEU A 1 186 ? 8.483 -7.004 -13.095 1.00 95.00 186 LEU A C 1
ATOM 1573 O O . LEU A 1 186 ? 7.357 -7.448 -12.905 1.00 95.00 186 LEU A O 1
ATOM 1577 N N . GLU A 1 187 ? 9.425 -7.692 -13.737 1.00 96.12 187 GLU A N 1
ATOM 1578 C CA . GLU A 1 187 ? 9.251 -9.065 -14.218 1.00 96.12 187 GLU A CA 1
ATOM 1579 C C . GLU A 1 187 ? 9.010 -10.026 -13.053 1.00 96.12 187 GLU A C 1
ATOM 1581 O O . GLU A 1 187 ? 7.971 -10.679 -13.016 1.00 96.12 187 GLU A O 1
ATOM 1586 N N . VAL A 1 188 ? 9.866 -9.996 -12.026 1.00 94.94 188 VAL A N 1
ATOM 1587 C CA . VAL A 1 188 ? 9.678 -10.790 -10.802 1.00 94.94 188 VAL A CA 1
ATOM 1588 C C . VAL A 1 188 ? 8.345 -10.459 -10.124 1.00 94.94 188 VAL A C 1
ATOM 1590 O O . VAL A 1 188 ? 7.649 -11.362 -9.660 1.00 94.94 188 VAL A O 1
ATOM 1593 N N . TRP A 1 189 ? 7.948 -9.184 -10.084 1.00 95.69 189 TRP A N 1
ATOM 1594 C CA . TRP A 1 189 ? 6.647 -8.779 -9.552 1.00 95.69 189 TRP A CA 1
ATOM 1595 C C . TRP A 1 189 ? 5.478 -9.396 -10.336 1.00 95.69 189 TRP A C 1
ATOM 1597 O O . TRP A 1 189 ? 4.562 -9.939 -9.721 1.00 95.69 189 TRP A O 1
ATOM 1607 N N . VAL A 1 190 ? 5.517 -9.376 -11.673 1.00 97.00 190 VAL A N 1
ATOM 1608 C CA . VAL A 1 190 ? 4.485 -9.989 -12.532 1.00 97.00 190 VAL A CA 1
ATOM 1609 C C . VAL A 1 190 ? 4.458 -11.512 -12.381 1.00 97.00 190 VAL A C 1
ATOM 1611 O O . VAL A 1 190 ? 3.383 -12.088 -12.215 1.00 97.00 190 VAL A O 1
ATOM 1614 N N . GLU A 1 191 ? 5.620 -12.167 -12.385 1.00 96.31 191 GLU A N 1
ATOM 1615 C CA . GLU A 1 191 ? 5.749 -13.625 -12.239 1.00 96.31 191 GLU A CA 1
ATOM 1616 C C . GLU A 1 191 ? 5.225 -14.133 -10.892 1.00 96.31 191 GLU A C 1
ATOM 1618 O O . GLU A 1 191 ? 4.671 -15.228 -10.809 1.00 96.31 191 GLU A O 1
ATOM 1623 N N . ASN A 1 192 ? 5.332 -13.316 -9.843 1.00 95.62 192 ASN A N 1
ATOM 1624 C CA . ASN A 1 192 ? 4.802 -13.618 -8.512 1.00 95.62 192 ASN A CA 1
ATOM 1625 C C . ASN A 1 192 ? 3.359 -13.127 -8.327 1.00 95.62 192 ASN A C 1
ATOM 1627 O O . ASN A 1 192 ? 2.924 -12.861 -7.208 1.00 95.62 192 ASN A O 1
ATOM 1631 N N . GLY A 1 193 ? 2.608 -12.990 -9.421 1.00 96.31 193 GLY A N 1
ATOM 1632 C CA . GLY A 1 193 ? 1.193 -12.645 -9.373 1.00 96.31 193 GLY A CA 1
ATOM 1633 C C . GLY A 1 193 ? 0.937 -11.261 -8.787 1.00 96.31 193 GLY A C 1
ATOM 1634 O O . GLY A 1 193 ? -0.022 -11.092 -8.045 1.00 96.31 193 GLY A O 1
ATOM 1635 N N . TYR A 1 194 ? 1.802 -10.295 -9.103 1.00 96.75 194 TYR A N 1
ATOM 1636 C CA . TYR A 1 194 ? 1.764 -8.913 -8.627 1.00 96.75 194 TYR A CA 1
ATOM 1637 C C . TYR A 1 194 ? 1.819 -8.746 -7.095 1.00 96.75 194 TYR A C 1
ATOM 1639 O O . TYR A 1 194 ? 1.248 -7.791 -6.559 1.00 96.75 194 TYR A O 1
ATOM 1647 N N . ASP A 1 195 ? 2.550 -9.615 -6.387 1.00 94.62 195 ASP A N 1
ATOM 1648 C CA . ASP A 1 195 ? 2.755 -9.492 -4.937 1.00 94.62 195 ASP A CA 1
ATOM 1649 C C . ASP A 1 195 ? 3.313 -8.107 -4.557 1.00 94.62 195 ASP A C 1
ATOM 1651 O O . ASP A 1 195 ? 4.461 -7.760 -4.852 1.00 94.62 195 ASP A O 1
ATOM 1655 N N . THR A 1 196 ? 2.506 -7.304 -3.861 1.00 94.50 196 THR A N 1
ATOM 1656 C CA . THR A 1 196 ? 2.850 -5.923 -3.499 1.00 94.50 196 THR A CA 1
ATOM 1657 C C . THR A 1 196 ? 3.981 -5.818 -2.476 1.00 94.50 196 THR A C 1
ATOM 1659 O O . THR A 1 196 ? 4.469 -4.720 -2.235 1.00 94.50 196 THR A O 1
ATOM 1662 N N . CYS A 1 197 ? 4.457 -6.929 -1.904 1.00 91.50 197 CYS A N 1
ATOM 1663 C CA . CYS A 1 197 ? 5.655 -6.949 -1.066 1.00 91.50 197 CYS A CA 1
ATOM 1664 C C . CYS A 1 197 ? 6.963 -6.835 -1.874 1.00 91.50 197 CYS A C 1
ATOM 1666 O O . CYS A 1 197 ? 7.992 -6.475 -1.293 1.00 91.50 197 CYS A O 1
ATOM 1668 N N . LEU A 1 198 ? 6.931 -7.133 -3.183 1.00 90.12 198 LEU A N 1
ATOM 1669 C CA . LEU A 1 198 ? 8.099 -7.169 -4.081 1.00 90.12 198 LEU A CA 1
ATOM 1670 C C . LEU A 1 198 ? 8.410 -5.833 -4.761 1.00 90.12 198 LEU A C 1
ATOM 1672 O O . LEU A 1 198 ? 9.455 -5.693 -5.390 1.00 90.12 198 LEU A O 1
ATOM 1676 N N . LEU A 1 199 ? 7.520 -4.850 -4.642 1.00 91.38 199 LEU A N 1
ATOM 1677 C CA . LEU A 1 199 ? 7.731 -3.476 -5.087 1.00 91.38 199 LEU A CA 1
ATOM 1678 C C . LEU A 1 199 ? 7.366 -2.532 -3.944 1.00 91.38 199 LEU A C 1
ATOM 1680 O O . LEU A 1 199 ? 6.536 -2.850 -3.102 1.00 91.38 199 LEU A O 1
ATOM 1684 N N . HIS A 1 200 ? 7.958 -1.343 -3.920 1.00 91.00 200 HIS A N 1
ATOM 1685 C CA . HIS A 1 200 ? 7.575 -0.335 -2.936 1.00 91.00 200 HIS A CA 1
ATOM 1686 C C . HIS A 1 200 ? 6.114 0.105 -3.140 1.00 91.00 200 HIS A C 1
ATOM 1688 O O . HIS A 1 200 ? 5.668 0.244 -4.287 1.00 91.00 200 HIS A O 1
ATOM 1694 N N . ARG A 1 201 ? 5.379 0.403 -2.058 1.00 92.81 201 ARG A N 1
ATOM 1695 C CA . ARG A 1 201 ? 3.943 0.755 -2.109 1.00 92.81 201 ARG A CA 1
ATOM 1696 C C . ARG A 1 201 ? 3.606 1.896 -3.072 1.00 92.81 201 ARG A C 1
ATOM 1698 O O . ARG A 1 201 ? 2.568 1.856 -3.729 1.00 92.81 201 ARG A O 1
ATOM 1705 N N . ASN A 1 202 ? 4.515 2.867 -3.216 1.00 91.44 202 ASN A N 1
ATOM 1706 C CA . ASN A 1 202 ? 4.357 4.017 -4.122 1.00 91.44 202 ASN A CA 1
ATOM 1707 C C . ASN A 1 202 ? 4.393 3.640 -5.611 1.00 91.44 202 ASN A C 1
ATOM 1709 O O . ASN A 1 202 ? 4.053 4.473 -6.446 1.00 91.44 202 ASN A O 1
ATOM 1713 N N . LEU A 1 203 ? 4.821 2.423 -5.949 1.00 92.62 203 LEU A N 1
ATOM 1714 C CA . LEU A 1 203 ? 4.819 1.904 -7.313 1.00 92.62 203 LEU A CA 1
ATOM 1715 C C . LEU A 1 203 ? 3.827 0.746 -7.467 1.00 92.62 203 LEU A C 1
ATOM 1717 O O . LEU A 1 203 ? 3.030 0.761 -8.401 1.00 92.62 203 LEU A O 1
ATOM 1721 N N . ALA A 1 204 ? 3.832 -0.211 -6.532 1.00 94.62 204 ALA A N 1
ATOM 1722 C CA . ALA A 1 204 ? 3.032 -1.434 -6.607 1.00 94.62 204 ALA A CA 1
ATOM 1723 C C . ALA A 1 204 ? 1.526 -1.151 -6.735 1.00 94.62 204 ALA A C 1
ATOM 1725 O O . ALA A 1 204 ? 0.877 -1.602 -7.677 1.00 94.62 204 ALA A O 1
ATOM 1726 N N . PHE A 1 205 ? 0.970 -0.358 -5.813 1.00 96.50 205 PHE A N 1
ATOM 1727 C CA . PHE A 1 205 ? -0.466 -0.074 -5.775 1.00 96.50 205 PHE A CA 1
ATOM 1728 C C . PHE A 1 205 ? -0.940 0.806 -6.939 1.00 96.50 205 PHE A C 1
ATOM 1730 O O . PHE A 1 205 ? -1.951 0.463 -7.558 1.00 96.50 205 PHE A O 1
ATOM 1737 N N . PRO A 1 206 ? -0.229 1.893 -7.301 1.00 96.00 206 PRO A N 1
ATOM 1738 C CA . PRO A 1 206 ? -0.555 2.652 -8.503 1.00 96.00 206 PRO A CA 1
ATOM 1739 C C . PRO A 1 206 ? -0.513 1.814 -9.790 1.00 96.00 206 PRO A C 1
ATOM 1741 O O . PRO A 1 206 ? -1.443 1.909 -10.589 1.00 96.00 206 PRO A O 1
ATOM 1744 N N . LEU A 1 207 ? 0.496 0.949 -9.972 1.00 96.38 207 LEU A N 1
ATOM 1745 C CA . LEU A 1 207 ? 0.554 0.046 -11.129 1.00 96.38 207 LEU A CA 1
ATOM 1746 C C . LEU A 1 207 ? -0.633 -0.914 -11.153 1.00 96.38 207 LEU A C 1
ATOM 1748 O O . LEU A 1 207 ? -1.290 -1.050 -12.181 1.00 96.38 207 LEU A O 1
ATOM 1752 N N . LEU A 1 208 ? -0.936 -1.554 -10.024 1.00 97.56 208 LEU A N 1
ATOM 1753 C CA . LEU A 1 208 ? -2.018 -2.531 -9.932 1.00 97.56 208 LEU A CA 1
ATOM 1754 C C . LEU A 1 208 ? -3.392 -1.897 -10.215 1.00 97.56 208 LEU A C 1
ATOM 1756 O O . LEU A 1 208 ? -4.235 -2.494 -10.893 1.00 97.56 208 LEU A O 1
ATOM 1760 N N . LYS A 1 209 ? -3.586 -0.645 -9.781 1.00 97.69 209 LYS A N 1
ATOM 1761 C CA . LYS A 1 209 ? -4.769 0.165 -10.097 1.00 97.69 209 LYS A CA 1
ATOM 1762 C C . LYS A 1 209 ? -4.900 0.432 -11.595 1.00 97.69 209 LYS A C 1
ATOM 1764 O O . LYS A 1 209 ? -5.978 0.222 -12.153 1.00 97.69 209 LYS A O 1
ATOM 1769 N N . GLU A 1 210 ? -3.835 0.891 -12.246 1.00 97.56 210 GLU A N 1
ATOM 1770 C CA . GLU A 1 210 ? -3.876 1.203 -13.678 1.00 97.56 210 GLU A CA 1
ATOM 1771 C C . GLU A 1 210 ? -3.949 -0.056 -14.553 1.00 97.56 210 GLU A C 1
ATOM 1773 O O . GLU A 1 210 ? -4.696 -0.064 -15.526 1.00 97.56 210 GLU A O 1
ATOM 1778 N N . LEU A 1 211 ? -3.300 -1.161 -14.173 1.00 97.94 211 LEU A N 1
ATOM 1779 C CA . LEU A 1 211 ? -3.462 -2.459 -14.844 1.00 97.94 211 LEU A CA 1
ATOM 1780 C C . LEU A 1 211 ? -4.908 -2.968 -14.752 1.00 97.94 211 LEU A C 1
ATOM 1782 O O . LEU A 1 211 ? -5.471 -3.439 -15.742 1.00 97.94 211 LEU A O 1
ATOM 1786 N N . THR A 1 212 ? -5.548 -2.803 -13.591 1.00 97.94 212 THR A N 1
ATOM 1787 C CA . THR A 1 212 ? -6.968 -3.143 -13.411 1.00 97.94 212 THR A CA 1
ATOM 1788 C C . THR A 1 212 ? -7.863 -2.321 -14.342 1.00 97.94 212 THR A C 1
ATOM 1790 O O . THR A 1 212 ? -8.751 -2.878 -14.988 1.00 97.94 212 THR A O 1
ATOM 1793 N N . LYS A 1 213 ? -7.620 -1.008 -14.460 1.00 97.56 213 LYS A N 1
ATOM 1794 C CA . LYS A 1 213 ? -8.349 -0.129 -15.394 1.00 97.56 213 LYS A CA 1
ATOM 1795 C C . LYS A 1 213 ? -8.087 -0.488 -16.852 1.00 97.56 213 LYS A C 1
ATOM 1797 O O . LYS A 1 213 ? -9.008 -0.472 -17.663 1.00 97.56 213 LYS A O 1
ATOM 1802 N N . ALA A 1 214 ? -6.851 -0.861 -17.167 1.00 97.56 214 ALA A N 1
ATOM 1803 C CA . ALA A 1 214 ? -6.466 -1.358 -18.475 1.00 97.56 214 ALA A CA 1
ATOM 1804 C C . ALA A 1 214 ? -7.129 -2.708 -18.802 1.00 97.56 214 ALA A C 1
ATOM 1806 O O . ALA A 1 214 ? -7.115 -3.116 -19.958 1.00 97.56 214 ALA A O 1
ATOM 1807 N N . GLY A 1 215 ? -7.758 -3.388 -17.842 1.00 97.56 215 GLY A N 1
ATOM 1808 C CA . GLY A 1 215 ? -8.482 -4.635 -18.073 1.00 97.56 215 GLY A CA 1
ATOM 1809 C C . GLY A 1 215 ? -7.612 -5.885 -17.984 1.00 97.56 215 GLY A C 1
ATOM 1810 O O . GLY A 1 215 ? -8.016 -6.922 -18.503 1.00 97.56 215 GLY A O 1
ATOM 1811 N N . ASP A 1 216 ? -6.451 -5.809 -17.328 1.00 98.06 216 ASP A N 1
ATOM 1812 C CA . ASP A 1 216 ? -5.678 -7.000 -16.980 1.00 98.06 216 ASP A CA 1
ATOM 1813 C C . ASP A 1 216 ? -6.515 -7.893 -16.032 1.00 98.06 216 ASP A C 1
ATOM 1815 O O . ASP A 1 216 ? -6.891 -7.454 -14.934 1.00 98.06 216 ASP A O 1
ATOM 1819 N N . PRO A 1 217 ? -6.845 -9.137 -16.436 1.00 97.00 217 PRO A N 1
ATOM 1820 C CA . PRO A 1 217 ? -7.723 -10.008 -15.663 1.00 97.00 217 PRO A CA 1
ATOM 1821 C C . PRO A 1 217 ? -7.096 -10.470 -14.344 1.00 97.00 217 PRO A C 1
ATOM 1823 O O . PRO A 1 217 ? -7.821 -10.650 -13.363 1.00 97.00 217 PRO A O 1
ATOM 1826 N N . LEU A 1 218 ? -5.771 -10.646 -14.301 1.00 97.44 218 LEU A N 1
ATOM 1827 C CA . LEU A 1 218 ? -5.063 -11.039 -13.089 1.00 97.44 218 LEU A CA 1
ATOM 1828 C C . LEU A 1 218 ? -5.044 -9.872 -12.105 1.00 97.44 218 LEU A C 1
ATOM 1830 O O . LEU A 1 218 ? -5.453 -10.055 -10.962 1.00 97.44 218 LEU A O 1
ATOM 1834 N N . ALA A 1 219 ? -4.678 -8.671 -12.566 1.00 97.94 219 ALA A N 1
ATOM 1835 C CA . ALA A 1 219 ? -4.687 -7.465 -11.737 1.00 97.94 219 ALA A CA 1
ATOM 1836 C C . ALA A 1 219 ? -6.074 -7.213 -11.128 1.00 97.94 219 ALA A C 1
ATOM 1838 O O . ALA A 1 219 ? -6.206 -7.044 -9.916 1.00 97.94 219 ALA A O 1
ATOM 1839 N N . LYS A 1 220 ? -7.130 -7.290 -11.951 1.00 96.75 220 LYS A N 1
ATOM 1840 C CA . LYS A 1 220 ? -8.517 -7.103 -11.506 1.00 96.75 220 LYS A CA 1
ATOM 1841 C C . LYS A 1 220 ? -8.936 -8.101 -10.426 1.00 96.75 220 LYS A C 1
ATOM 1843 O O . LYS A 1 220 ? -9.709 -7.739 -9.541 1.00 96.75 220 LYS A O 1
ATOM 1848 N N . LYS A 1 221 ? -8.451 -9.343 -10.505 1.00 96.38 221 LYS A N 1
ATOM 1849 C CA . LYS A 1 221 ? -8.754 -10.394 -9.529 1.00 96.38 221 LYS A CA 1
ATOM 1850 C C . LYS A 1 221 ? -8.110 -10.101 -8.173 1.00 96.38 221 LYS A C 1
ATOM 1852 O O . LYS A 1 221 ? -8.789 -10.150 -7.156 1.00 96.38 221 LYS A O 1
ATOM 1857 N N . ILE A 1 222 ? -6.821 -9.781 -8.166 1.00 97.12 222 ILE A N 1
ATOM 1858 C CA . ILE A 1 222 ? -6.024 -9.744 -6.932 1.00 97.12 222 ILE A CA 1
ATOM 1859 C C . ILE A 1 222 ? -5.956 -8.360 -6.281 1.00 97.12 222 ILE A C 1
ATOM 1861 O O . ILE A 1 222 ? -5.512 -8.253 -5.146 1.00 97.12 222 ILE A O 1
ATOM 1865 N N . PHE A 1 223 ? -6.322 -7.277 -6.981 1.00 97.69 223 PHE A N 1
ATOM 1866 C CA . PHE A 1 223 ? -6.068 -5.920 -6.484 1.00 97.69 223 PHE A CA 1
ATOM 1867 C C . PHE A 1 223 ? -6.692 -5.691 -5.106 1.00 97.69 223 PHE A C 1
ATOM 1869 O O . PHE A 1 223 ? -6.042 -5.197 -4.185 1.00 97.69 223 PHE A O 1
ATOM 1876 N N . LYS A 1 224 ? -7.938 -6.138 -4.943 1.00 97.62 224 LYS A N 1
ATOM 1877 C CA . LYS A 1 224 ? -8.634 -6.116 -3.659 1.00 97.62 224 LYS A CA 1
ATOM 1878 C C . LYS A 1 224 ? -7.947 -7.009 -2.616 1.00 97.62 224 LYS A C 1
ATOM 1880 O O . LYS A 1 224 ? -7.794 -6.597 -1.469 1.00 97.62 224 LYS A O 1
ATOM 1885 N N . GLU A 1 225 ? -7.511 -8.203 -3.015 1.00 96.69 225 GLU A N 1
ATOM 1886 C CA . GLU A 1 225 ? -6.841 -9.182 -2.145 1.00 96.69 225 GLU A CA 1
ATOM 1887 C C . GLU A 1 225 ? -5.513 -8.637 -1.599 1.00 96.69 225 GLU A C 1
ATOM 1889 O O . GLU A 1 225 ? -5.247 -8.755 -0.405 1.00 96.69 225 GLU A O 1
ATOM 1894 N N . GLU A 1 226 ? -4.719 -7.958 -2.428 1.00 97.69 226 GLU A N 1
ATOM 1895 C CA . GLU A 1 226 ? -3.452 -7.349 -2.014 1.00 97.69 226 GLU A CA 1
ATOM 1896 C C . GLU A 1 226 ? -3.659 -6.162 -1.060 1.00 97.69 226 GLU A C 1
ATOM 1898 O O . GLU A 1 226 ? -2.907 -6.014 -0.094 1.00 97.69 226 GLU A O 1
ATOM 1903 N N . VAL A 1 227 ? -4.720 -5.360 -1.238 1.00 97.62 227 VAL A N 1
ATOM 1904 C CA . VAL A 1 227 ? -5.100 -4.334 -0.246 1.00 97.62 227 VAL A CA 1
ATOM 1905 C C . VAL A 1 227 ? -5.411 -4.989 1.103 1.00 97.62 227 VAL A C 1
ATOM 1907 O O . VAL A 1 227 ? -4.855 -4.577 2.122 1.00 97.62 227 VAL A O 1
ATOM 1910 N N . ILE A 1 228 ? -6.230 -6.047 1.125 1.00 96.50 228 ILE A N 1
ATOM 1911 C CA . ILE A 1 228 ? -6.568 -6.783 2.357 1.00 96.50 228 ILE A CA 1
ATOM 1912 C C . ILE A 1 228 ? -5.307 -7.376 2.999 1.00 96.50 228 ILE A C 1
ATOM 1914 O O . ILE A 1 228 ? -5.069 -7.183 4.192 1.00 96.50 228 ILE A O 1
ATOM 1918 N N . LYS A 1 229 ? -4.458 -8.042 2.209 1.00 95.38 229 LYS A N 1
ATOM 1919 C CA . LYS A 1 229 ? -3.185 -8.629 2.653 1.00 95.38 229 LYS A CA 1
ATOM 1920 C C . LYS A 1 229 ? -2.291 -7.588 3.325 1.00 95.38 229 LYS A C 1
ATOM 1922 O O . LYS A 1 229 ? -1.746 -7.845 4.401 1.00 95.38 229 LYS A O 1
ATOM 1927 N N . ARG A 1 230 ? -2.155 -6.394 2.736 1.00 95.06 230 ARG A N 1
ATOM 1928 C CA . ARG A 1 230 ? -1.326 -5.323 3.308 1.00 95.06 230 ARG A CA 1
ATOM 1929 C C . ARG A 1 230 ? -1.957 -4.684 4.544 1.00 95.06 230 ARG A C 1
ATOM 1931 O O . ARG A 1 230 ? -1.211 -4.378 5.473 1.00 95.06 230 ARG A O 1
ATOM 1938 N N . LEU A 1 231 ? -3.284 -4.592 4.646 1.00 95.25 231 LEU A N 1
ATOM 1939 C CA . LEU A 1 231 ? -3.952 -4.189 5.893 1.00 95.25 231 LEU A CA 1
ATOM 1940 C C . LEU A 1 231 ? -3.694 -5.199 7.027 1.00 95.25 231 LEU A C 1
ATOM 1942 O O . LEU A 1 231 ? -3.315 -4.814 8.134 1.00 95.25 231 LEU A O 1
ATOM 1946 N N . LEU A 1 232 ? -3.810 -6.498 6.736 1.00 93.94 232 LEU A N 1
ATOM 1947 C CA . LEU A 1 232 ? -3.579 -7.578 7.705 1.00 93.94 232 LEU A CA 1
ATOM 1948 C C . LEU A 1 232 ? -2.112 -7.698 8.147 1.00 93.94 232 LEU A C 1
ATOM 1950 O O . LEU A 1 232 ? -1.839 -8.193 9.244 1.00 93.94 232 LEU A O 1
ATOM 1954 N N . SER A 1 233 ? -1.163 -7.209 7.338 1.00 92.44 233 SER A N 1
ATOM 1955 C CA . SER A 1 233 ? 0.258 -7.162 7.714 1.00 92.44 233 SER A CA 1
ATOM 1956 C C . SER A 1 233 ? 0.512 -6.330 8.978 1.00 92.44 233 SER A C 1
ATOM 1958 O O . SER A 1 233 ? 1.473 -6.590 9.706 1.00 92.44 233 SER A O 1
ATOM 1960 N N . GLY A 1 234 ? -0.356 -5.349 9.257 1.00 91.38 234 GLY A N 1
ATOM 1961 C CA . GLY A 1 234 ? -0.232 -4.444 10.395 1.00 91.38 234 GLY A CA 1
ATOM 1962 C C . GLY A 1 234 ? 0.888 -3.407 10.265 1.00 91.38 234 GLY A C 1
ATOM 1963 O O . GLY A 1 234 ? 1.181 -2.729 11.249 1.00 91.38 234 GLY A O 1
ATOM 1964 N N . HIS A 1 235 ? 1.546 -3.277 9.110 1.00 92.44 235 HIS A N 1
ATOM 1965 C CA . HIS A 1 235 ? 2.609 -2.289 8.924 1.00 92.44 235 HIS A CA 1
ATOM 1966 C C . HIS A 1 235 ? 2.013 -0.881 8.739 1.00 92.44 235 HIS A C 1
ATOM 1968 O O . HIS A 1 235 ? 1.539 -0.523 7.661 1.00 92.44 235 HIS A O 1
ATOM 1974 N N . LEU A 1 236 ? 2.009 -0.090 9.818 1.00 92.50 236 LEU A N 1
ATOM 1975 C CA . LEU A 1 236 ? 1.263 1.174 9.910 1.00 92.50 236 LEU A CA 1
ATOM 1976 C C . LEU A 1 236 ? 1.537 2.177 8.770 1.00 92.50 236 LEU A C 1
ATOM 1978 O O . LEU A 1 236 ? 0.557 2.699 8.244 1.00 92.50 236 LEU A O 1
ATOM 1982 N N . PRO A 1 237 ? 2.786 2.415 8.314 1.00 92.62 237 PRO A N 1
ATOM 1983 C CA . PRO A 1 237 ? 3.056 3.340 7.204 1.00 92.62 237 PRO A CA 1
ATOM 1984 C C . PRO A 1 237 ? 2.419 2.918 5.876 1.00 92.62 237 PRO A C 1
ATOM 1986 O O . PRO A 1 237 ? 1.989 3.755 5.081 1.00 92.62 237 PRO A O 1
ATOM 1989 N N . VAL A 1 238 ? 2.322 1.610 5.625 1.00 94.50 238 VAL A N 1
ATOM 1990 C CA . VAL A 1 238 ? 1.613 1.088 4.450 1.00 94.50 238 VAL A CA 1
ATOM 1991 C C . VAL A 1 238 ? 0.114 1.273 4.607 1.00 94.50 238 VAL A C 1
ATOM 1993 O O . VAL A 1 238 ? -0.550 1.687 3.665 1.00 94.50 238 VAL A O 1
ATOM 1996 N N . ILE A 1 239 ? -0.429 1.005 5.790 1.00 95.38 239 ILE A N 1
ATOM 1997 C CA . ILE A 1 239 ? -1.865 1.152 6.051 1.00 95.38 239 ILE A CA 1
ATOM 1998 C C . ILE A 1 239 ? -2.294 2.614 5.923 1.00 95.38 239 ILE A C 1
ATOM 2000 O O . ILE A 1 239 ? -3.289 2.904 5.262 1.00 95.38 239 ILE A O 1
ATOM 2004 N N . GLU A 1 240 ? -1.511 3.538 6.478 1.00 93.88 240 GLU A N 1
ATOM 2005 C CA . GLU A 1 240 ? -1.677 4.975 6.265 1.00 93.88 240 GLU A CA 1
ATOM 2006 C C . GLU A 1 240 ? -1.687 5.307 4.769 1.00 93.88 240 GLU A C 1
ATOM 2008 O O . GLU A 1 240 ? -2.620 5.953 4.293 1.00 93.88 240 GLU A O 1
ATOM 2013 N N . PHE A 1 241 ? -0.707 4.812 4.004 1.00 95.56 241 PHE A N 1
ATOM 2014 C CA . PHE A 1 241 ? -0.659 5.018 2.557 1.00 95.56 241 PHE A CA 1
ATOM 2015 C C . PHE A 1 241 ? -1.927 4.508 1.851 1.00 95.56 241 PHE A C 1
ATOM 2017 O O . PHE A 1 241 ? -2.452 5.200 0.974 1.00 95.56 241 PHE A O 1
ATOM 2024 N N . LEU A 1 242 ? -2.443 3.337 2.236 1.00 97.06 242 LEU A N 1
ATOM 2025 C CA . LEU A 1 242 ? -3.662 2.763 1.659 1.00 97.06 242 LEU A CA 1
ATOM 2026 C C . LEU A 1 242 ? -4.903 3.617 1.939 1.00 97.06 242 LEU A C 1
ATOM 2028 O O . LEU A 1 242 ? -5.723 3.812 1.040 1.00 97.06 242 LEU A O 1
ATOM 2032 N N . ILE A 1 243 ? -5.011 4.153 3.155 1.00 94.56 243 ILE A N 1
ATOM 2033 C CA . ILE A 1 243 ? -6.097 5.046 3.575 1.00 94.56 243 ILE A CA 1
ATOM 2034 C C . ILE A 1 243 ? -6.005 6.383 2.829 1.00 94.56 243 ILE A C 1
ATOM 2036 O O . ILE A 1 243 ? -6.973 6.805 2.201 1.00 94.56 243 ILE A O 1
ATOM 2040 N N . VAL A 1 244 ? -4.835 7.035 2.842 1.00 93.69 244 VAL A N 1
ATOM 2041 C CA . VAL A 1 244 ? -4.616 8.352 2.209 1.00 93.69 244 VAL A CA 1
ATOM 2042 C C . VAL A 1 244 ? -4.934 8.316 0.715 1.00 93.69 244 VAL A C 1
ATOM 2044 O O . VAL A 1 244 ? -5.554 9.237 0.184 1.00 93.69 244 VAL A O 1
ATOM 2047 N N . ASN A 1 245 ? -4.531 7.244 0.033 1.00 95.19 245 ASN A N 1
ATOM 2048 C CA . ASN A 1 245 ? -4.730 7.092 -1.407 1.00 95.19 245 ASN A CA 1
ATOM 2049 C C . ASN A 1 245 ? -6.066 6.428 -1.778 1.00 95.19 245 ASN A C 1
ATOM 2051 O O . ASN A 1 245 ? -6.279 6.127 -2.956 1.00 95.19 245 ASN A O 1
ATOM 2055 N N . LYS A 1 246 ? -6.970 6.230 -0.804 1.00 96.44 246 LYS A N 1
ATOM 2056 C CA . LYS A 1 246 ? -8.326 5.697 -1.013 1.00 96.44 246 LYS A CA 1
ATOM 2057 C C . LYS A 1 246 ? -8.355 4.308 -1.657 1.00 96.44 246 LYS A C 1
ATOM 2059 O O . LYS A 1 246 ? -9.243 3.982 -2.440 1.00 96.44 246 LYS A O 1
ATOM 2064 N N . TYR A 1 247 ? -7.354 3.479 -1.364 1.00 97.44 247 TYR A N 1
ATOM 2065 C CA . TYR A 1 247 ? -7.360 2.075 -1.784 1.00 97.44 247 TYR A CA 1
ATOM 2066 C C . TYR A 1 247 ? -8.301 1.233 -0.916 1.00 97.44 247 TYR A C 1
ATOM 2068 O O . TYR A 1 247 ? -8.807 0.210 -1.368 1.00 97.44 247 TYR A O 1
ATOM 2076 N N . VAL A 1 248 ? -8.567 1.684 0.312 1.00 96.62 248 VAL A N 1
ATOM 2077 C CA . VAL A 1 248 ? -9.525 1.056 1.232 1.00 96.62 248 VAL A CA 1
ATOM 2078 C C . VAL A 1 248 ? -10.975 1.152 0.745 1.00 96.62 248 VAL A C 1
ATOM 2080 O O . VAL A 1 248 ? -11.760 0.268 1.064 1.00 96.62 248 VAL A O 1
ATOM 2083 N N . ASP A 1 249 ? -11.308 2.132 -0.102 1.00 96.06 249 ASP A N 1
ATOM 2084 C CA . ASP A 1 249 ? -12.632 2.313 -0.725 1.00 96.06 249 ASP A CA 1
ATOM 2085 C C . ASP A 1 249 ? -13.033 1.134 -1.636 1.00 96.06 249 ASP A C 1
ATOM 2087 O O . ASP A 1 249 ? -14.190 1.005 -2.028 1.00 96.06 249 ASP A O 1
ATOM 2091 N N . LEU A 1 250 ? -12.081 0.261 -1.990 1.00 96.06 250 LEU A N 1
ATOM 2092 C CA . LEU A 1 250 ? -12.347 -0.985 -2.717 1.00 96.06 250 LEU A CA 1
ATOM 2093 C C . LEU A 1 250 ? -13.023 -2.052 -1.842 1.00 96.06 250 LEU A C 1
ATOM 2095 O O . LEU A 1 250 ? -13.503 -3.061 -2.367 1.00 96.06 250 LEU A O 1
ATOM 2099 N N . LEU A 1 251 ? -13.008 -1.871 -0.520 1.00 96.69 251 LEU A N 1
ATOM 2100 C CA . LEU A 1 251 ? -13.529 -2.809 0.465 1.00 96.69 251 LEU A CA 1
ATOM 2101 C C . LEU A 1 251 ? -14.904 -2.365 0.961 1.00 96.69 251 LEU A C 1
ATOM 2103 O O . LEU A 1 251 ? -15.190 -1.181 1.117 1.00 96.69 251 LEU A O 1
ATOM 2107 N N . THR A 1 252 ? -15.753 -3.346 1.244 1.00 96.62 252 THR A N 1
ATOM 2108 C CA . THR A 1 252 ? -17.011 -3.119 1.956 1.00 96.62 252 THR A CA 1
ATOM 2109 C C . THR A 1 252 ? -16.740 -2.792 3.423 1.00 96.62 252 THR A C 1
ATOM 2111 O O . THR A 1 252 ? -15.695 -3.143 3.982 1.00 96.62 252 THR A O 1
ATOM 2114 N N . ILE A 1 253 ? -17.705 -2.143 4.073 1.00 93.62 253 ILE A N 1
ATOM 2115 C CA . ILE A 1 253 ? -17.620 -1.831 5.502 1.00 93.62 253 ILE A CA 1
ATOM 2116 C C . ILE A 1 253 ? -17.516 -3.109 6.348 1.00 93.62 253 ILE A C 1
ATOM 2118 O O . ILE A 1 253 ? -16.781 -3.132 7.334 1.00 93.62 253 ILE A O 1
ATOM 2122 N N . GLU A 1 254 ? -18.171 -4.200 5.940 1.00 94.69 254 GLU A N 1
ATOM 2123 C CA . GLU A 1 254 ? -18.088 -5.503 6.603 1.00 94.69 254 GLU A CA 1
ATOM 2124 C C . GLU A 1 254 ? -16.688 -6.114 6.498 1.00 94.69 254 GLU A C 1
ATOM 2126 O O . GLU A 1 254 ? -16.185 -6.648 7.488 1.00 94.69 254 GLU A O 1
ATOM 2131 N N . GLU A 1 255 ? -16.043 -6.010 5.333 1.00 95.75 255 GLU A N 1
ATOM 2132 C CA . GLU A 1 255 ? -14.665 -6.469 5.134 1.00 95.75 255 GLU A CA 1
ATOM 2133 C C . GLU A 1 255 ? -13.693 -5.652 5.989 1.00 95.75 255 GLU A C 1
ATOM 2135 O O . GLU A 1 255 ? -12.907 -6.234 6.738 1.00 95.75 255 GLU A O 1
ATOM 2140 N N . LEU A 1 256 ? -13.791 -4.319 5.957 1.00 94.81 256 LEU A N 1
ATOM 2141 C CA . LEU A 1 256 ? -12.969 -3.436 6.794 1.00 94.81 256 LEU A CA 1
ATOM 2142 C C . LEU A 1 256 ? -13.160 -3.725 8.283 1.00 94.81 256 LEU A C 1
ATOM 2144 O O . LEU A 1 256 ? -12.179 -3.820 9.021 1.00 94.81 256 LEU A O 1
ATOM 2148 N N . ARG A 1 257 ? -14.410 -3.919 8.717 1.00 92.56 257 ARG A N 1
ATOM 2149 C CA . ARG A 1 257 ? -14.736 -4.297 10.092 1.00 92.56 257 ARG A CA 1
ATOM 2150 C C . ARG A 1 257 ? -14.092 -5.630 10.463 1.00 92.56 257 ARG A C 1
ATOM 2152 O O . ARG A 1 257 ? -13.464 -5.711 11.510 1.00 92.56 257 ARG A O 1
ATOM 2159 N N . SER A 1 258 ? -14.189 -6.646 9.603 1.00 94.25 258 SER A N 1
ATOM 2160 C CA . SER A 1 258 ? -13.598 -7.966 9.869 1.00 94.25 258 SER A CA 1
ATOM 2161 C C . SER A 1 258 ? -12.074 -7.911 10.021 1.00 94.25 258 SER A C 1
ATOM 2163 O O . SER A 1 258 ? -11.525 -8.548 10.915 1.00 94.25 258 SER A O 1
ATOM 2165 N N . ILE A 1 259 ? -11.401 -7.091 9.205 1.00 93.44 259 ILE A N 1
ATOM 2166 C CA . ILE A 1 259 ? -9.953 -6.864 9.274 1.00 93.44 259 ILE A CA 1
ATOM 2167 C C . ILE A 1 259 ? -9.589 -6.147 10.574 1.00 93.44 259 ILE A C 1
ATOM 2169 O O . ILE A 1 259 ? -8.627 -6.518 11.244 1.00 93.44 259 ILE A O 1
ATOM 2173 N N . PHE A 1 260 ? -10.350 -5.109 10.928 1.00 90.00 260 PHE A N 1
ATOM 2174 C CA . PHE A 1 260 ? -10.073 -4.304 12.110 1.00 90.00 260 PHE A CA 1
ATOM 2175 C C . PHE A 1 260 ? -10.330 -5.071 13.407 1.00 90.00 260 PHE A C 1
ATOM 2177 O O . PHE A 1 260 ? -9.557 -4.938 14.350 1.00 90.00 260 PHE A O 1
ATOM 2184 N N . GLU A 1 261 ? -11.398 -5.866 13.473 1.00 88.94 261 GLU A N 1
ATOM 2185 C CA . GLU A 1 261 ? -11.833 -6.584 14.677 1.00 88.94 261 GLU A CA 1
ATOM 2186 C C . GLU A 1 261 ? -11.105 -7.917 14.901 1.00 88.94 261 GLU A C 1
ATOM 2188 O O . GLU A 1 261 ? -11.241 -8.508 15.979 1.00 88.94 261 GLU A O 1
ATOM 2193 N N . ASP A 1 262 ? -10.298 -8.381 13.941 1.00 89.31 262 ASP A N 1
ATOM 2194 C CA . ASP A 1 262 ? -9.490 -9.586 14.106 1.00 89.31 262 ASP A CA 1
ATOM 2195 C C . ASP A 1 262 ? -8.462 -9.406 15.237 1.00 89.31 262 ASP A C 1
ATOM 2197 O O . ASP A 1 262 ? -7.410 -8.778 15.085 1.00 89.31 262 ASP A O 1
ATOM 2201 N N . ARG A 1 263 ? -8.762 -10.019 16.386 1.00 74.88 263 ARG A N 1
ATOM 2202 C CA . ARG A 1 263 ? -7.937 -9.988 17.605 1.00 74.88 263 ARG A CA 1
ATOM 2203 C C . ARG A 1 263 ? -6.581 -10.668 17.435 1.00 74.88 263 ARG A C 1
ATOM 2205 O O . ARG A 1 263 ? -5.659 -10.416 18.213 1.00 74.88 263 ARG A O 1
ATOM 2212 N N . ASN A 1 264 ? -6.449 -11.549 16.447 1.00 77.62 264 ASN A N 1
ATOM 2213 C CA . ASN A 1 264 ? -5.186 -12.210 16.152 1.00 77.62 264 ASN A CA 1
ATOM 2214 C C . ASN A 1 264 ? -4.326 -11.403 15.177 1.00 77.62 264 ASN A C 1
ATOM 2216 O O . ASN A 1 264 ? -3.120 -11.672 15.091 1.00 77.62 264 ASN A O 1
ATOM 2220 N N . SER A 1 265 ? -4.904 -10.395 14.515 1.00 83.38 265 SER A N 1
ATOM 2221 C CA . SER A 1 265 ? -4.213 -9.584 13.520 1.00 83.38 265 SER A CA 1
ATOM 2222 C C . SER A 1 265 ? -3.004 -8.855 14.107 1.00 83.38 265 SER A C 1
ATOM 2224 O O . SER A 1 265 ? -2.963 -8.427 15.267 1.00 83.38 265 SER A O 1
ATOM 2226 N N . LYS A 1 266 ? -1.979 -8.690 13.266 1.00 89.56 266 LYS A N 1
ATOM 2227 C CA . LYS A 1 266 ? -0.833 -7.828 13.575 1.00 89.56 266 LYS A CA 1
ATOM 2228 C C . LYS A 1 266 ? -1.260 -6.365 13.695 1.00 89.56 266 LYS A C 1
ATOM 2230 O O . LYS A 1 266 ? -0.628 -5.621 14.434 1.00 89.56 266 LYS A O 1
ATOM 2235 N N . LEU A 1 267 ? -2.340 -5.977 13.013 1.00 88.00 267 LEU A N 1
ATOM 2236 C CA . LEU A 1 267 ? -2.876 -4.622 12.996 1.00 88.00 267 LEU A CA 1
ATOM 2237 C C . LEU A 1 267 ? -3.162 -4.099 14.404 1.00 88.00 267 LEU A C 1
ATOM 2239 O O . LEU A 1 267 ? -2.504 -3.158 14.834 1.00 88.00 267 LEU A O 1
ATOM 2243 N N . GLN A 1 268 ? -4.073 -4.732 15.150 1.00 85.31 268 GLN A N 1
ATOM 2244 C CA . GLN A 1 268 ? -4.430 -4.257 16.493 1.00 85.31 268 GLN A CA 1
ATOM 2245 C C . GLN A 1 268 ? -3.217 -4.204 17.428 1.00 85.31 268 GLN A C 1
ATOM 2247 O O . GLN A 1 268 ? -3.042 -3.243 18.175 1.00 85.31 268 GLN A O 1
ATOM 2252 N N . LYS A 1 269 ? -2.349 -5.221 17.364 1.00 88.69 269 LYS A N 1
ATOM 2253 C CA . LYS A 1 269 ? -1.136 -5.302 18.190 1.00 88.69 269 LYS A CA 1
ATOM 2254 C C . LYS A 1 269 ? -0.169 -4.164 17.881 1.00 88.69 269 LYS A C 1
ATOM 2256 O O . LYS A 1 269 ? 0.365 -3.564 18.808 1.00 88.69 269 LYS A O 1
ATOM 2261 N N . ASN A 1 270 ? 0.029 -3.854 16.603 1.00 89.06 270 ASN A N 1
ATOM 2262 C CA . ASN A 1 270 ? 0.930 -2.792 16.173 1.00 89.06 270 ASN A CA 1
ATOM 2263 C C . ASN A 1 270 ? 0.362 -1.410 16.489 1.00 89.06 270 ASN A C 1
ATOM 2265 O O . ASN A 1 270 ? 1.119 -0.563 16.954 1.00 89.06 270 ASN A O 1
ATOM 2269 N N . ILE A 1 271 ? -0.950 -1.202 16.323 1.00 86.94 271 ILE A N 1
ATOM 2270 C CA . ILE A 1 271 ? -1.604 0.041 16.746 1.00 86.94 271 ILE A CA 1
ATOM 2271 C C . ILE A 1 271 ? -1.445 0.214 18.267 1.00 86.94 271 ILE A C 1
ATOM 2273 O O . ILE A 1 271 ? -1.001 1.259 18.730 1.00 86.94 271 ILE A O 1
ATOM 2277 N N . LEU A 1 272 ? -1.733 -0.821 19.065 1.00 85.19 272 LEU A N 1
ATOM 2278 C CA . LEU A 1 272 ? -1.602 -0.750 20.526 1.00 85.19 272 LEU A CA 1
ATOM 2279 C C . LEU A 1 272 ? -0.151 -0.504 20.961 1.00 85.19 272 LEU A C 1
ATOM 2281 O O . LEU A 1 272 ? 0.108 0.278 21.875 1.00 85.19 272 LEU A O 1
ATOM 2285 N N . PHE A 1 273 ? 0.806 -1.170 20.316 1.00 86.06 273 PHE A N 1
ATOM 2286 C CA . PHE A 1 273 ? 2.227 -0.971 20.578 1.00 86.06 273 PHE A CA 1
ATOM 2287 C C . PHE A 1 273 ? 2.664 0.466 20.269 1.00 86.06 273 PHE A C 1
ATOM 2289 O O . PHE A 1 273 ? 3.319 1.096 21.098 1.00 86.06 273 PHE A O 1
ATOM 2296 N N . ASP A 1 274 ? 2.281 0.999 19.109 1.00 85.56 274 ASP A N 1
ATOM 2297 C CA . ASP A 1 274 ? 2.628 2.355 18.682 1.00 85.56 274 ASP A CA 1
ATOM 2298 C C . ASP A 1 274 ? 1.961 3.420 19.571 1.00 85.56 274 ASP A C 1
ATOM 2300 O O . ASP A 1 274 ? 2.654 4.332 20.023 1.00 85.56 274 ASP A O 1
ATOM 2304 N N . LEU A 1 275 ? 0.695 3.234 19.973 1.00 80.94 275 LEU A N 1
ATOM 2305 C CA . LEU A 1 275 ? 0.032 4.087 20.971 1.00 80.94 275 LEU A CA 1
ATOM 2306 C C . LEU A 1 275 ? 0.753 4.100 22.328 1.00 80.94 275 LEU A C 1
ATOM 2308 O O . LEU A 1 275 ? 0.880 5.152 22.958 1.00 80.94 275 LEU A O 1
ATOM 2312 N N . ASN A 1 276 ? 1.242 2.944 22.783 1.00 79.56 276 ASN A N 1
ATOM 2313 C CA . ASN A 1 276 ? 1.926 2.833 24.070 1.00 79.56 276 ASN A CA 1
ATOM 2314 C C . ASN A 1 276 ? 3.357 3.396 24.035 1.00 79.56 276 ASN A C 1
ATOM 2316 O O . ASN A 1 276 ? 3.815 3.960 25.035 1.00 79.56 276 ASN A O 1
ATOM 2320 N N . TYR A 1 277 ? 4.066 3.239 22.910 1.00 76.31 277 TYR A N 1
ATOM 2321 C CA . TYR A 1 277 ? 5.515 3.457 22.826 1.00 76.31 277 TYR A CA 1
ATOM 2322 C C . TYR A 1 277 ? 5.921 4.732 22.072 1.00 76.31 277 TYR A C 1
ATOM 2324 O O . TYR A 1 277 ? 6.861 5.412 22.480 1.00 76.31 277 TYR A O 1
ATOM 2332 N N . ARG A 1 278 ? 5.223 5.098 20.988 1.00 63.28 278 ARG A N 1
ATOM 2333 C CA . ARG A 1 278 ? 5.540 6.267 20.148 1.00 63.28 278 ARG A CA 1
ATOM 2334 C C . ARG A 1 278 ? 4.494 7.359 20.344 1.00 63.28 278 ARG A C 1
ATOM 2336 O O . ARG A 1 278 ? 3.745 7.712 19.440 1.00 63.28 278 ARG A O 1
ATOM 2343 N N . ARG A 1 279 ? 4.499 7.954 21.539 1.00 60.06 279 ARG A N 1
ATOM 2344 C CA . ARG A 1 279 ? 3.533 8.985 21.972 1.00 60.06 279 ARG A CA 1
ATOM 2345 C C . ARG A 1 279 ? 3.462 10.238 21.078 1.00 60.06 279 ARG A C 1
ATOM 2347 O O . ARG A 1 279 ? 2.543 11.031 21.241 1.00 60.06 279 ARG A O 1
ATOM 2354 N N . GLU A 1 280 ? 4.398 10.435 20.148 1.00 52.59 280 GLU A N 1
ATOM 2355 C CA . GLU A 1 280 ? 4.504 11.663 19.346 1.00 52.59 280 GLU A CA 1
ATOM 2356 C C . GLU A 1 280 ? 4.193 11.509 17.849 1.00 52.59 280 GLU A C 1
ATOM 2358 O O . GLU A 1 280 ? 3.889 12.522 17.203 1.00 52.59 280 GLU A O 1
ATOM 2363 N N . ASN A 1 281 ? 4.229 10.281 17.312 1.00 58.16 281 ASN A N 1
ATOM 2364 C CA . ASN A 1 281 ? 4.036 9.993 15.888 1.00 58.16 281 ASN A CA 1
ATOM 2365 C C . ASN A 1 281 ? 2.652 9.375 15.705 1.00 58.16 281 ASN A C 1
ATOM 2367 O O . ASN A 1 281 ? 2.500 8.164 15.777 1.00 58.16 281 ASN A O 1
ATOM 2371 N N . GLY A 1 282 ? 1.626 10.203 15.516 1.00 73.25 282 GLY A N 1
ATOM 2372 C CA . GLY A 1 282 ? 0.224 9.773 15.494 1.00 73.25 282 GLY A CA 1
ATOM 2373 C C . GLY A 1 282 ? -0.208 8.915 14.296 1.00 73.25 282 GLY A C 1
ATOM 2374 O O . GLY A 1 282 ? -1.340 9.071 13.851 1.00 73.25 282 GLY A O 1
ATOM 2375 N N . LEU A 1 283 ? 0.635 8.008 13.784 1.00 83.56 283 LEU A N 1
ATOM 2376 C CA . LEU A 1 283 ? 0.247 7.051 12.744 1.00 83.56 283 LEU A CA 1
ATOM 2377 C C . LEU A 1 283 ? -0.884 6.145 13.230 1.00 83.56 283 LEU A C 1
ATOM 2379 O O . LEU A 1 283 ? -1.868 5.993 12.517 1.00 83.56 283 LEU A O 1
ATOM 2383 N N . SER A 1 284 ? -0.812 5.600 14.450 1.00 86.94 284 SER A N 1
ATOM 2384 C CA . SER A 1 284 ? -1.925 4.815 15.007 1.00 86.94 284 SER A CA 1
ATOM 2385 C C . SER A 1 284 ? -3.234 5.590 15.043 1.00 86.94 284 SER A C 1
ATOM 2387 O O . SER A 1 284 ? -4.264 5.080 14.610 1.00 86.94 284 SER A O 1
ATOM 2389 N N . TYR A 1 285 ? -3.198 6.847 15.491 1.00 83.25 285 TYR A N 1
ATOM 2390 C CA . TYR A 1 285 ? -4.377 7.712 15.493 1.00 83.25 285 TYR A CA 1
ATOM 2391 C C . TYR A 1 285 ? -4.880 8.006 14.083 1.00 83.25 285 TYR A C 1
ATOM 2393 O O . TYR A 1 285 ? -6.087 7.986 13.855 1.00 83.25 285 TYR A O 1
ATOM 2401 N N . PHE A 1 286 ? -3.976 8.234 13.132 1.00 87.12 286 PHE A N 1
ATOM 2402 C CA . PHE A 1 286 ? -4.332 8.423 11.733 1.00 87.12 286 PHE A CA 1
ATOM 2403 C C . PHE A 1 286 ? -5.010 7.178 11.150 1.00 87.12 286 PHE A C 1
ATOM 2405 O O . PHE A 1 286 ? -6.068 7.288 10.536 1.00 87.12 286 PHE A O 1
ATOM 2412 N N . VAL A 1 287 ? -4.442 5.993 11.387 1.00 89.50 287 VAL A N 1
ATOM 2413 C CA . VAL A 1 287 ? -4.997 4.711 10.938 1.00 89.50 287 VAL A CA 1
ATOM 2414 C C . VAL A 1 287 ? -6.381 4.491 11.542 1.00 89.50 287 VAL A C 1
ATOM 2416 O O . VAL A 1 287 ? -7.331 4.236 10.804 1.00 89.50 287 VAL A O 1
ATOM 2419 N N . LEU A 1 288 ? -6.526 4.656 12.859 1.00 89.12 288 LEU A N 1
ATOM 2420 C CA . LEU A 1 288 ? -7.815 4.539 13.539 1.00 89.12 288 LEU A CA 1
ATOM 2421 C C . LEU A 1 288 ? -8.848 5.513 12.982 1.00 89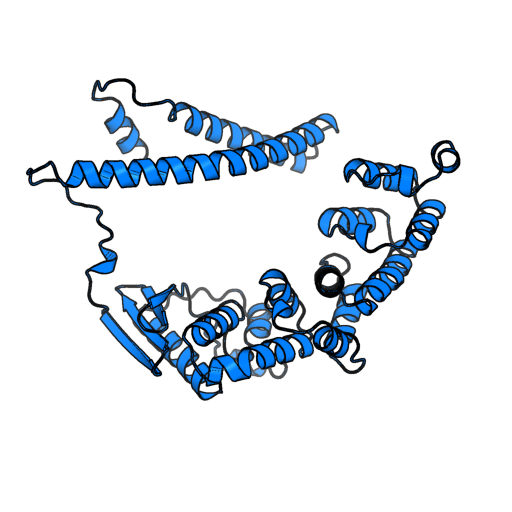.12 288 LEU A C 1
ATOM 2423 O O . LEU A 1 288 ? -9.973 5.112 12.694 1.00 89.12 288 LEU A O 1
ATOM 2427 N N . LYS A 1 289 ? -8.464 6.782 12.806 1.00 87.75 289 LYS A N 1
ATOM 2428 C CA . LYS A 1 289 ? -9.332 7.798 12.215 1.00 87.75 289 LYS A CA 1
ATOM 2429 C C . LYS A 1 289 ? -9.747 7.397 10.805 1.00 87.75 289 LYS A C 1
ATOM 2431 O O . LYS A 1 289 ? -10.914 7.530 10.469 1.00 87.75 289 LYS A O 1
ATOM 2436 N N . GLY A 1 290 ? -8.821 6.879 10.003 1.00 88.94 290 GLY A N 1
ATOM 2437 C CA . GLY A 1 290 ? -9.116 6.367 8.673 1.00 88.94 290 GLY A CA 1
ATOM 2438 C C . GLY A 1 290 ? -10.175 5.269 8.705 1.00 88.94 290 GLY A C 1
ATOM 2439 O O . GLY A 1 290 ? -11.174 5.374 8.003 1.00 88.94 290 GLY A O 1
ATOM 2440 N N . PHE A 1 291 ? -10.029 4.253 9.556 1.00 89.88 291 PHE A N 1
ATOM 2441 C CA . PHE A 1 291 ? -11.062 3.220 9.713 1.00 89.88 291 PHE A CA 1
ATOM 2442 C C . PHE A 1 291 ? -12.402 3.800 10.191 1.00 89.88 291 PHE A C 1
ATOM 2444 O O . PHE A 1 291 ? -13.453 3.450 9.652 1.00 89.88 291 PHE A O 1
ATOM 2451 N N . ALA A 1 292 ? -12.366 4.732 11.144 1.00 88.56 292 ALA A N 1
ATOM 2452 C CA . ALA A 1 292 ? -13.547 5.418 11.651 1.00 88.56 292 ALA A CA 1
ATOM 2453 C C . ALA A 1 292 ? -14.284 6.182 10.533 1.00 88.56 292 ALA A C 1
ATOM 2455 O O . ALA A 1 292 ? -15.479 5.982 10.339 1.00 88.56 292 ALA A O 1
ATOM 2456 N N . THR A 1 293 ? -13.581 6.961 9.701 1.00 88.81 293 THR A N 1
ATOM 2457 C CA . THR A 1 293 ? -14.199 7.700 8.582 1.00 88.81 293 THR A CA 1
ATOM 2458 C C . THR A 1 293 ? -14.815 6.796 7.513 1.00 88.81 293 THR A C 1
ATOM 2460 O O . THR A 1 293 ? -15.685 7.247 6.776 1.00 88.81 293 THR A O 1
ATOM 2463 N N . HIS A 1 294 ? -14.406 5.525 7.442 1.00 90.62 294 HIS A N 1
ATOM 2464 C CA . HIS A 1 294 ? -15.011 4.509 6.569 1.00 90.62 294 HIS A CA 1
ATOM 2465 C C . HIS A 1 294 ? -16.124 3.704 7.268 1.00 90.62 294 HIS A C 1
ATOM 2467 O O . HIS A 1 294 ? -16.563 2.674 6.763 1.00 90.62 294 HIS A O 1
ATOM 2473 N N . GLY A 1 295 ? -16.595 4.165 8.431 1.00 87.38 295 GLY A N 1
ATOM 2474 C CA . GLY A 1 295 ? -17.745 3.606 9.142 1.00 87.38 295 GLY A CA 1
ATOM 2475 C C . GLY A 1 295 ? -17.427 2.442 10.082 1.00 87.38 295 GLY A C 1
ATOM 2476 O O . GLY A 1 295 ? -18.348 1.839 10.632 1.00 87.38 295 GLY A O 1
ATOM 2477 N N . VAL A 1 296 ? -16.155 2.113 10.325 1.00 89.94 296 VAL A N 1
ATOM 2478 C CA . VAL A 1 296 ? -15.806 1.041 11.270 1.00 89.94 296 VAL A CA 1
ATOM 2479 C C . VAL A 1 296 ? -16.035 1.523 12.707 1.00 89.94 296 VAL A C 1
ATOM 2481 O O . VAL A 1 296 ? -15.169 2.144 13.321 1.00 89.94 296 VAL A O 1
ATOM 2484 N N . ILE A 1 297 ? -17.219 1.228 13.255 1.00 86.69 297 ILE A N 1
ATOM 2485 C CA . ILE A 1 297 ? -17.663 1.667 14.594 1.00 86.69 297 ILE A CA 1
ATOM 2486 C C . ILE A 1 297 ? -16.678 1.233 15.686 1.00 86.69 297 ILE A C 1
ATOM 2488 O O . ILE A 1 297 ? -16.342 2.030 16.558 1.00 86.69 297 ILE A O 1
ATOM 2492 N N . ALA A 1 298 ? -16.137 0.015 15.603 1.00 84.06 298 ALA A N 1
ATOM 2493 C CA . ALA A 1 298 ? -15.139 -0.465 16.555 1.00 84.06 298 ALA A CA 1
ATOM 2494 C C . ALA A 1 298 ? -13.893 0.439 16.613 1.00 84.06 298 ALA A C 1
ATOM 2496 O O . ALA A 1 298 ? -13.321 0.617 17.686 1.00 84.06 298 ALA A O 1
ATOM 2497 N N . ALA A 1 299 ? -13.493 1.064 15.498 1.00 86.38 299 ALA A N 1
ATOM 2498 C CA . ALA A 1 299 ? -12.394 2.027 15.495 1.00 86.38 299 ALA A CA 1
ATOM 2499 C C . ALA A 1 299 ? -12.773 3.310 16.253 1.00 86.38 299 ALA A C 1
ATOM 2501 O O . ALA A 1 299 ? -11.973 3.791 17.052 1.00 86.38 299 ALA A O 1
ATOM 2502 N N . TYR A 1 300 ? -14.003 3.818 16.091 1.00 83.62 300 TYR A N 1
ATOM 2503 C CA . TYR A 1 300 ? -14.520 4.937 16.894 1.00 83.62 300 TYR A CA 1
ATOM 2504 C C . TYR A 1 300 ? -14.545 4.622 18.390 1.00 83.62 300 TYR A C 1
ATOM 2506 O O . TYR A 1 300 ? -14.166 5.462 19.208 1.00 83.62 300 TYR A O 1
ATOM 2514 N N . GLU A 1 301 ? -14.999 3.431 18.770 1.00 84.31 301 GLU A N 1
ATOM 2515 C CA . GLU A 1 301 ? -15.038 3.004 20.171 1.00 84.31 301 GLU A CA 1
ATOM 2516 C C . GLU A 1 301 ? -13.633 2.900 20.765 1.00 84.31 301 GLU A C 1
ATOM 2518 O O . GLU A 1 301 ? -13.403 3.336 21.894 1.00 84.31 301 GLU A O 1
ATOM 2523 N N . TRP A 1 302 ? -12.683 2.376 19.989 1.00 84.50 302 TRP A N 1
ATOM 2524 C CA . TRP A 1 302 ? -11.289 2.253 20.397 1.00 84.50 302 TRP A CA 1
ATOM 2525 C C . TRP A 1 302 ? -10.637 3.620 20.578 1.00 84.50 302 TRP A C 1
ATOM 2527 O O . TRP A 1 302 ? -10.053 3.876 21.627 1.00 84.50 302 TRP A O 1
ATOM 2537 N N . ILE A 1 303 ? -10.830 4.532 19.616 1.00 79.81 303 ILE A N 1
ATOM 2538 C CA . ILE A 1 303 ? -10.415 5.933 19.737 1.00 79.81 303 ILE A CA 1
ATOM 2539 C C . ILE A 1 303 ? -10.995 6.536 21.017 1.00 79.81 303 ILE A C 1
ATOM 2541 O O . ILE A 1 303 ? -10.251 7.101 21.808 1.00 79.81 303 ILE A O 1
ATOM 2545 N N . ASN A 1 304 ? -12.302 6.393 21.246 1.00 76.00 304 ASN A N 1
ATOM 2546 C CA . ASN A 1 304 ? -12.968 6.951 22.420 1.00 76.00 304 ASN A CA 1
ATOM 2547 C C . ASN A 1 304 ? -12.402 6.410 23.729 1.00 76.00 304 ASN A C 1
ATOM 2549 O O . ASN A 1 304 ? -12.136 7.189 24.635 1.00 76.00 304 ASN A O 1
ATOM 2553 N N . ARG A 1 305 ? -12.244 5.091 23.849 1.00 80.31 305 ARG A N 1
ATOM 2554 C CA . ARG A 1 305 ? -11.773 4.453 25.080 1.00 80.31 305 ARG A CA 1
ATOM 2555 C C . ARG A 1 305 ? -10.299 4.748 25.335 1.00 80.31 305 ARG A C 1
ATOM 2557 O O . ARG A 1 305 ? -9.939 5.161 26.435 1.00 80.31 305 ARG A O 1
ATOM 2564 N N . ASP A 1 306 ? -9.456 4.540 24.330 1.00 72.62 306 ASP A N 1
ATOM 2565 C CA . ASP A 1 306 ? -8.010 4.610 24.500 1.00 72.62 306 ASP A CA 1
ATOM 2566 C C . ASP A 1 306 ? -7.529 6.065 24.520 1.00 72.62 306 ASP A C 1
ATOM 2568 O O . ASP A 1 306 ? -6.682 6.380 25.352 1.00 72.62 306 ASP A O 1
ATOM 2572 N N . MET A 1 307 ? -8.111 6.986 23.728 1.00 67.38 307 MET A N 1
ATOM 2573 C CA . MET A 1 307 ? -7.834 8.419 23.921 1.00 67.38 307 MET A CA 1
ATOM 2574 C C . MET A 1 307 ? -8.297 8.895 25.283 1.00 67.38 307 MET A C 1
ATOM 2576 O O . MET A 1 307 ? -7.593 9.690 25.887 1.00 67.38 307 MET A O 1
ATOM 2580 N N . PHE A 1 308 ? -9.458 8.453 25.768 1.00 66.75 308 PHE A N 1
ATOM 2581 C CA . PHE A 1 308 ? -9.930 8.892 27.075 1.00 66.75 308 PHE A CA 1
ATOM 2582 C C . PHE A 1 308 ? -8.943 8.473 28.174 1.00 66.75 308 PHE A C 1
ATOM 2584 O O . PHE A 1 308 ? -8.458 9.325 28.914 1.00 66.75 308 PHE A O 1
ATOM 2591 N N . ASN A 1 309 ? -8.544 7.197 28.194 1.00 69.06 309 ASN A N 1
ATOM 2592 C CA . ASN A 1 309 ? -7.523 6.699 29.120 1.00 69.06 309 ASN A CA 1
ATOM 2593 C C . ASN A 1 309 ? -6.167 7.397 28.918 1.00 69.06 309 ASN A C 1
ATOM 2595 O O . ASN A 1 309 ? -5.439 7.638 29.877 1.00 69.06 309 ASN A O 1
ATOM 2599 N N . TYR A 1 310 ? -5.795 7.713 27.676 1.00 65.56 310 TYR A N 1
ATOM 2600 C CA . TYR A 1 310 ? -4.560 8.431 27.373 1.00 65.56 310 TYR A CA 1
ATOM 2601 C C . TYR A 1 310 ? -4.598 9.859 27.919 1.00 65.56 310 TYR A C 1
ATOM 2603 O O . TYR A 1 310 ? -3.648 10.294 28.560 1.00 65.56 310 TYR A O 1
ATOM 2611 N N . ILE A 1 311 ? -5.696 10.577 27.702 1.00 62.91 311 ILE A N 1
ATOM 2612 C CA . ILE A 1 311 ? -5.878 11.947 28.169 1.00 62.91 311 ILE A CA 1
ATOM 2613 C C . ILE A 1 311 ? -5.882 12.004 29.700 1.00 62.91 311 ILE A C 1
ATOM 2615 O O . ILE A 1 311 ? -5.193 12.849 30.263 1.00 62.91 311 ILE A O 1
ATOM 2619 N N . GLU A 1 312 ? -6.583 11.080 30.362 1.00 64.50 312 GLU A N 1
ATOM 2620 C CA . GLU A 1 312 ? -6.645 10.986 31.829 1.00 64.50 312 GLU A CA 1
ATOM 2621 C C . GLU A 1 312 ? -5.243 10.810 32.457 1.00 64.50 312 GLU A C 1
ATOM 2623 O O . GLU A 1 312 ? -5.012 11.207 33.595 1.00 64.50 312 GLU A O 1
ATOM 2628 N N . ASN A 1 313 ? -4.274 10.281 31.695 1.00 64.00 313 ASN A N 1
ATOM 2629 C CA . ASN A 1 313 ? -2.927 9.949 32.165 1.00 64.00 313 ASN A CA 1
ATOM 2630 C C . ASN A 1 313 ? -1.789 10.836 31.601 1.00 64.00 313 ASN A C 1
ATOM 2632 O O . ASN A 1 313 ? -0.619 10.545 31.868 1.00 64.00 313 ASN A O 1
ATOM 2636 N N . GLN A 1 314 ? -2.061 11.875 30.796 1.00 63.06 314 GLN A N 1
ATOM 2637 C CA . GLN A 1 314 ? -1.017 12.659 30.101 1.00 63.06 314 GLN A CA 1
ATOM 2638 C C . GLN A 1 314 ? -1.092 14.170 30.346 1.00 63.06 314 GLN A C 1
ATOM 2640 O O . GLN A 1 314 ? -2.119 14.739 30.697 1.00 63.06 314 GLN A O 1
ATOM 2645 N N . LEU A 1 315 ? 0.036 14.845 30.099 1.00 59.31 315 LEU A N 1
ATOM 2646 C CA . LEU A 1 315 ? 0.144 16.303 30.127 1.00 59.31 315 LEU A CA 1
ATOM 2647 C C . LEU A 1 315 ? -0.627 16.940 28.954 1.00 59.31 315 LEU A C 1
ATOM 2649 O O . LEU A 1 315 ? -0.470 16.552 27.795 1.00 59.31 315 LEU A O 1
ATOM 2653 N N . PHE A 1 316 ? -1.365 18.007 29.265 1.00 61.59 316 PHE A N 1
ATOM 2654 C CA . PHE A 1 316 ? -2.242 18.794 28.385 1.00 61.59 316 PHE A CA 1
ATOM 2655 C C . PHE A 1 316 ? -1.700 19.095 26.964 1.00 61.59 316 PHE A C 1
ATOM 2657 O O . PHE A 1 316 ? -2.452 19.160 25.991 1.00 61.59 316 PHE A O 1
ATOM 2664 N N . HIS A 1 317 ? -0.382 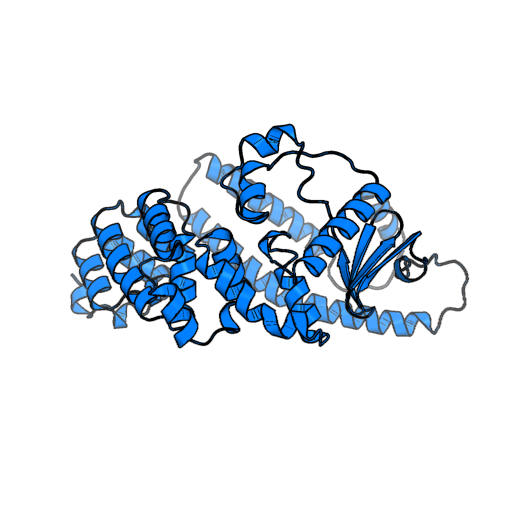19.242 26.806 1.00 62.84 317 HIS A N 1
ATOM 2665 C CA . HIS A 1 317 ? 0.253 19.583 25.530 1.00 62.84 317 HIS A CA 1
ATOM 2666 C C . HIS A 1 317 ? 0.098 18.509 24.437 1.00 62.84 317 HIS A C 1
ATOM 2668 O O . HIS A 1 317 ? 0.016 18.859 23.257 1.00 62.84 317 HIS A O 1
ATOM 2674 N N . VAL A 1 318 ? 0.022 17.218 24.790 1.00 62.84 318 VAL A N 1
ATOM 2675 C CA . VAL A 1 318 ? -0.160 16.158 23.782 1.00 62.84 318 VAL A CA 1
ATOM 2676 C C . VAL A 1 318 ? -1.597 16.128 23.273 1.00 62.84 318 VAL A C 1
ATOM 2678 O O . VAL A 1 318 ? -1.823 15.961 22.078 1.00 62.84 318 VAL A O 1
ATOM 2681 N N . ILE A 1 319 ? -2.559 16.398 24.155 1.00 65.38 319 ILE A N 1
ATOM 2682 C CA . ILE A 1 319 ? -3.981 16.533 23.819 1.00 65.38 319 ILE A CA 1
ATOM 2683 C C . ILE A 1 319 ? -4.162 17.643 22.786 1.00 65.38 319 ILE A C 1
ATOM 2685 O O . ILE A 1 319 ? -4.779 17.431 21.745 1.00 65.38 319 ILE A O 1
ATOM 2689 N N . HIS A 1 320 ? -3.548 18.805 23.027 1.00 66.00 320 HIS A N 1
ATOM 2690 C CA . HIS A 1 320 ? -3.593 19.924 22.091 1.00 66.00 320 HIS A CA 1
ATOM 2691 C C . HIS A 1 320 ? -3.030 19.542 20.717 1.00 66.00 320 HIS A C 1
ATOM 2693 O O . HIS A 1 320 ? -3.591 19.930 19.694 1.00 66.00 320 HIS A O 1
ATOM 2699 N N . LYS A 1 321 ? -1.924 18.789 20.666 1.00 68.44 321 LYS A N 1
ATOM 2700 C CA . LYS A 1 321 ? -1.340 18.319 19.402 1.00 68.44 321 LYS A CA 1
ATOM 2701 C C . LYS A 1 321 ? -2.270 17.326 18.700 1.00 68.44 321 LYS A C 1
ATOM 2703 O O . LYS A 1 321 ? -2.536 17.495 17.517 1.00 68.44 321 LYS A O 1
ATOM 2708 N N . LEU A 1 322 ? -2.802 16.340 19.425 1.00 65.19 322 LEU A N 1
ATOM 2709 C CA . LEU A 1 322 ? -3.677 15.304 18.871 1.00 65.19 322 LEU A CA 1
ATOM 2710 C C . LEU A 1 322 ? -4.971 15.886 18.301 1.00 65.19 322 LEU A C 1
ATOM 2712 O O . LEU A 1 322 ? -5.363 15.588 17.176 1.00 65.19 322 LEU A O 1
ATOM 2716 N N . ILE A 1 323 ? -5.607 16.769 19.060 1.00 68.69 323 ILE A N 1
ATOM 2717 C CA . ILE A 1 323 ? -6.833 17.430 18.641 1.00 68.69 323 ILE A CA 1
ATOM 2718 C C . ILE A 1 323 ? -6.583 18.319 17.418 1.00 68.69 323 ILE A C 1
ATOM 2720 O O . ILE A 1 323 ? -7.305 18.213 16.423 1.00 68.69 323 ILE A O 1
ATOM 2724 N N . ARG A 1 324 ? -5.544 19.162 17.475 1.00 69.94 324 ARG A N 1
ATOM 2725 C CA . ARG A 1 324 ? -5.222 20.116 16.409 1.00 69.94 324 ARG A CA 1
ATOM 2726 C C . ARG A 1 324 ? -4.811 19.417 15.117 1.00 69.94 324 ARG A C 1
ATOM 2728 O O . ARG A 1 324 ? -5.262 19.815 14.048 1.00 69.94 324 ARG A O 1
ATOM 2735 N N . ASP A 1 325 ? -3.937 18.418 15.214 1.00 65.44 325 ASP A N 1
ATOM 2736 C CA . ASP A 1 325 ? -3.279 17.832 14.044 1.00 65.44 325 ASP A CA 1
ATOM 2737 C C . ASP A 1 325 ? -4.129 16.722 13.406 1.00 65.44 325 ASP A C 1
ATOM 2739 O O . ASP A 1 325 ? -4.049 16.513 12.197 1.00 65.44 325 ASP A O 1
ATOM 2743 N N . PHE A 1 326 ? -4.985 16.044 14.182 1.00 61.97 326 PHE A N 1
ATOM 2744 C CA . PHE A 1 326 ? -5.761 14.903 13.692 1.00 61.97 326 PHE A CA 1
ATOM 2745 C C . PHE A 1 326 ? -7.269 15.155 13.623 1.00 61.97 326 PHE A C 1
ATOM 2747 O O . PHE A 1 326 ? -7.989 14.271 13.167 1.00 61.97 326 PHE A O 1
ATOM 2754 N N . HIS A 1 327 ? -7.772 16.340 13.990 1.00 68.81 327 HIS A N 1
ATOM 2755 C CA . HIS A 1 327 ? -9.210 16.665 13.989 1.00 68.81 327 HIS A CA 1
ATOM 2756 C C . HIS A 1 327 ? -10.059 15.580 14.678 1.00 68.81 327 HIS A C 1
ATOM 2758 O O . HIS A 1 327 ? -11.080 15.144 14.156 1.00 68.81 327 HIS A O 1
ATOM 2764 N N . LEU A 1 328 ? -9.592 15.076 15.822 1.00 67.19 328 LEU A N 1
ATOM 2765 C CA . LEU A 1 328 ? -10.224 13.942 16.507 1.00 67.19 328 LEU A CA 1
ATOM 2766 C C . LEU A 1 328 ? -11.472 14.333 17.310 1.00 67.19 328 LEU A C 1
ATOM 2768 O O . LEU A 1 328 ? -12.112 13.456 17.883 1.00 67.19 328 LEU A O 1
ATOM 2772 N N . PHE A 1 329 ? -11.844 15.618 17.340 1.00 68.62 329 PHE A N 1
ATOM 2773 C CA . PHE A 1 329 ? -13.048 16.074 18.040 1.00 68.62 329 PHE A CA 1
ATOM 2774 C C . PHE A 1 329 ? -14.313 15.363 17.558 1.00 68.62 329 PHE A C 1
ATOM 2776 O O . PHE A 1 329 ? -15.108 14.939 18.391 1.00 68.62 329 PHE A O 1
ATOM 2783 N N . ASP A 1 330 ? -14.440 15.133 16.249 1.00 68.25 330 ASP A N 1
ATOM 2784 C CA . ASP A 1 330 ? -15.592 14.434 15.663 1.00 68.25 330 ASP A CA 1
ATOM 2785 C C . ASP A 1 330 ? -15.719 12.978 16.145 1.00 68.25 330 ASP A C 1
ATOM 2787 O O . ASP A 1 330 ? -16.751 12.338 15.957 1.00 68.25 330 ASP A O 1
ATOM 2791 N N . CYS A 1 331 ? -14.662 12.425 16.749 1.00 65.50 331 CYS A N 1
ATOM 2792 C CA . CYS A 1 331 ? -14.650 11.055 17.245 1.00 65.50 331 CYS A CA 1
ATOM 2793 C C . CYS A 1 331 ? -15.096 10.939 18.706 1.00 65.50 331 CYS A C 1
ATOM 2795 O O . CYS A 1 331 ? -15.412 9.828 19.127 1.00 65.50 331 CYS A O 1
ATOM 2797 N N . PHE A 1 332 ? -15.133 12.031 19.480 1.00 66.69 332 PHE A N 1
ATOM 2798 C CA . PHE A 1 332 ? -15.533 11.979 20.887 1.00 66.69 332 PHE A CA 1
ATOM 2799 C C . PHE A 1 332 ? -17.048 12.013 21.046 1.00 66.69 332 PHE A C 1
ATOM 2801 O O . PHE A 1 332 ? -17.722 12.926 20.571 1.00 66.69 332 PHE A O 1
ATOM 2808 N N . ASN A 1 333 ? -17.598 11.058 21.797 1.00 72.50 333 ASN A N 1
ATOM 2809 C CA . ASN A 1 333 ? -18.984 11.187 22.237 1.00 72.50 333 ASN A CA 1
ATOM 2810 C C . ASN A 1 333 ? -19.121 12.301 23.296 1.00 72.50 333 ASN A C 1
ATOM 2812 O O . ASN A 1 333 ? -18.182 12.596 24.043 1.00 72.50 333 ASN A O 1
ATOM 2816 N N . LYS A 1 334 ? -20.321 12.891 23.389 1.00 73.00 334 LYS A N 1
ATOM 2817 C CA . LYS A 1 334 ? -20.613 14.010 24.301 1.00 73.00 334 LYS A CA 1
ATOM 2818 C C . LYS A 1 334 ? -20.220 13.707 25.750 1.00 73.00 334 LYS A C 1
ATOM 2820 O O . LYS A 1 334 ? -19.599 14.539 26.392 1.00 73.00 334 LYS A O 1
ATOM 2825 N N . LYS A 1 335 ? -20.516 12.499 26.244 1.00 77.00 335 LYS A N 1
ATOM 2826 C CA . LYS A 1 335 ? -20.225 12.083 27.626 1.00 77.00 335 LYS A CA 1
ATOM 2827 C C . LYS A 1 335 ? -18.724 12.103 27.937 1.00 77.00 335 LYS A C 1
ATOM 2829 O O . LYS A 1 335 ? -18.327 12.611 28.981 1.00 77.00 335 LYS A O 1
ATOM 2834 N N . ASN A 1 336 ? -17.904 11.560 27.041 1.00 69.62 336 ASN A N 1
ATOM 2835 C CA . ASN A 1 336 ? -16.452 11.528 27.197 1.00 69.62 336 ASN A CA 1
ATOM 2836 C C . ASN A 1 336 ? -15.871 12.936 27.133 1.00 69.62 336 ASN A C 1
ATOM 2838 O O . ASN A 1 336 ? -15.014 13.271 27.943 1.00 69.62 336 ASN A O 1
ATOM 2842 N N . LEU A 1 337 ? -16.378 13.772 26.225 1.00 69.62 337 LEU A N 1
ATOM 2843 C CA . LEU A 1 337 ? -15.960 15.163 26.139 1.00 69.62 337 LEU A CA 1
ATOM 2844 C C . LEU A 1 337 ? -16.289 15.921 27.434 1.00 69.62 337 LEU A C 1
ATOM 2846 O O . LEU A 1 337 ? -15.418 16.575 27.991 1.00 69.62 337 LEU A O 1
ATOM 2850 N N . THR A 1 338 ? -17.504 15.770 27.970 1.00 70.31 338 THR A N 1
ATOM 2851 C CA . THR A 1 338 ? -17.906 16.380 29.247 1.00 70.31 338 THR A CA 1
ATOM 2852 C C . THR A 1 338 ? -17.022 15.914 30.408 1.00 70.31 338 THR A C 1
ATOM 2854 O O . THR A 1 338 ? -16.594 16.738 31.211 1.00 70.31 338 THR A O 1
ATOM 2857 N N . LYS A 1 339 ? -16.678 14.620 30.483 1.00 71.25 339 LYS A N 1
ATOM 2858 C CA . LYS A 1 339 ? -15.769 14.105 31.524 1.00 71.25 339 LYS A CA 1
ATOM 2859 C C . LYS A 1 339 ? -14.353 14.694 31.389 1.00 71.25 339 LYS A C 1
ATOM 2861 O O . LYS A 1 339 ? -13.805 15.169 32.376 1.00 71.25 339 LYS A O 1
ATOM 2866 N N . LEU A 1 340 ? -13.810 14.753 30.167 1.00 66.75 340 LEU A N 1
ATOM 2867 C CA . LEU A 1 340 ? -12.518 15.394 29.874 1.00 66.75 340 LEU A CA 1
ATOM 2868 C C . LEU A 1 340 ? -12.473 16.863 30.289 1.00 66.75 340 LEU A C 1
ATOM 2870 O O . LEU A 1 340 ? -11.442 17.360 30.735 1.00 66.75 340 LEU A O 1
ATOM 2874 N N . LEU A 1 341 ? -13.594 17.553 30.111 1.00 67.19 341 LEU A N 1
ATOM 2875 C CA . LEU A 1 341 ? -13.738 18.948 30.477 1.00 67.19 341 LEU A CA 1
ATOM 2876 C C . LEU A 1 341 ? -13.778 19.109 31.996 1.00 67.19 341 LEU A C 1
ATOM 2878 O O . LEU A 1 341 ? -13.032 19.924 32.513 1.00 67.19 341 LEU A O 1
ATOM 2882 N N . HIS A 1 342 ? -14.542 18.296 32.727 1.00 69.56 342 HIS A N 1
ATOM 2883 C CA . HIS A 1 342 ? -14.590 18.384 34.192 1.00 69.56 342 HIS A CA 1
ATOM 2884 C C . HIS A 1 342 ? -13.266 18.051 34.895 1.00 69.56 342 HIS A C 1
ATOM 2886 O O . HIS A 1 342 ? -13.011 18.578 35.975 1.00 69.56 342 HIS A O 1
ATOM 2892 N N . GLU A 1 343 ? -12.442 17.178 34.315 1.00 65.44 343 GLU A N 1
ATOM 2893 C CA . GLU A 1 343 ? -11.196 16.700 34.937 1.00 65.44 343 GLU A CA 1
ATOM 2894 C C . GLU A 1 343 ? -9.938 17.448 34.449 1.00 65.44 343 GLU A C 1
ATOM 2896 O O . GLU A 1 343 ? -8.884 17.355 35.078 1.00 65.44 343 GLU A O 1
ATOM 2901 N N . GLY A 1 344 ? -10.028 18.196 33.342 1.00 63.47 344 GLY A N 1
ATOM 2902 C CA . GLY A 1 344 ? -8.911 18.920 32.725 1.00 63.47 344 GLY A CA 1
ATOM 2903 C C . GLY A 1 344 ? -8.880 20.428 33.011 1.00 63.47 344 GLY A C 1
ATOM 2904 O O . GLY A 1 344 ? -9.768 20.993 33.641 1.00 63.47 344 GLY A O 1
ATOM 2905 N N . ASP A 1 345 ? -7.858 21.122 32.494 1.00 65.88 345 ASP A N 1
ATOM 2906 C CA . ASP A 1 345 ? -7.846 22.593 32.435 1.00 65.88 345 ASP A CA 1
ATOM 2907 C C . ASP A 1 345 ? -8.892 23.075 31.412 1.00 65.88 345 ASP A C 1
ATOM 2909 O O . ASP A 1 345 ? -8.596 23.263 30.224 1.00 65.88 345 ASP A O 1
ATOM 2913 N N . ILE A 1 346 ? -10.132 23.239 31.892 1.00 63.25 346 ILE A N 1
ATOM 2914 C CA . ILE A 1 346 ? -11.320 23.684 31.144 1.00 63.25 346 ILE A CA 1
ATOM 2915 C C . ILE A 1 346 ? -10.991 24.873 30.248 1.00 63.25 346 ILE A C 1
ATOM 2917 O O . ILE A 1 346 ? -11.409 24.912 29.094 1.00 63.25 346 ILE A O 1
ATOM 2921 N N . LYS A 1 347 ? -10.197 25.826 30.743 1.00 64.94 347 LYS A N 1
ATOM 2922 C CA . LYS A 1 347 ? -9.890 27.069 30.035 1.00 64.94 347 LYS A CA 1
ATOM 2923 C C . LYS A 1 347 ? -9.082 26.817 28.768 1.00 64.94 347 LYS A C 1
ATOM 2925 O O . LYS A 1 347 ? -9.374 27.386 27.716 1.00 64.94 347 LYS A O 1
ATOM 2930 N N . SER A 1 348 ? -8.083 25.949 28.855 1.00 65.81 348 SER A N 1
ATOM 2931 C CA . SER A 1 348 ? -7.226 25.625 27.719 1.00 65.81 348 SER A CA 1
ATOM 2932 C C . SER A 1 348 ? -7.949 24.729 26.700 1.00 65.81 348 SER A C 1
ATOM 2934 O O . SER A 1 348 ? -7.743 24.877 25.494 1.00 65.81 348 SER A O 1
ATOM 2936 N N . LEU A 1 349 ? -8.844 23.846 27.157 1.00 66.50 349 LEU A N 1
ATOM 2937 C CA . LEU A 1 349 ? -9.685 22.993 26.303 1.00 66.50 349 LEU A CA 1
ATOM 2938 C C . LEU A 1 349 ? -10.799 23.790 25.600 1.00 66.50 349 LEU A C 1
ATOM 2940 O O . LEU A 1 349 ? -11.049 23.597 24.411 1.00 66.50 349 LEU A O 1
ATOM 2944 N N . PHE A 1 350 ? -11.405 24.743 26.306 1.00 66.62 350 PHE A N 1
ATOM 2945 C CA . PHE A 1 350 ? -12.373 25.697 25.771 1.00 66.62 350 PHE A CA 1
ATOM 2946 C C . PHE A 1 350 ? -11.747 26.582 24.687 1.00 66.62 350 PHE A C 1
ATOM 2948 O O . PHE A 1 350 ? -12.308 26.719 23.602 1.00 66.62 350 PHE A O 1
ATOM 2955 N N . LEU A 1 351 ? -10.543 27.118 24.926 1.00 67.75 351 LEU A N 1
ATOM 2956 C CA . LEU A 1 351 ? -9.799 27.875 23.913 1.00 67.75 351 LEU A CA 1
ATOM 2957 C C . LEU A 1 351 ? -9.531 27.043 22.651 1.00 67.75 351 LEU A C 1
ATOM 2959 O O . LEU A 1 351 ? -9.641 27.569 21.547 1.00 67.75 351 LEU A O 1
ATOM 2963 N N . LEU A 1 352 ? -9.233 25.752 22.804 1.00 65.50 352 LEU A N 1
ATOM 2964 C CA . LEU A 1 352 ? -9.069 24.803 21.699 1.00 65.50 352 LEU A CA 1
ATOM 2965 C C . LEU A 1 352 ? -10.370 24.608 20.906 1.00 65.50 352 LEU A C 1
ATOM 2967 O O . LEU A 1 352 ? -10.361 24.699 19.681 1.00 65.50 352 LEU A O 1
ATOM 2971 N N . LEU A 1 353 ? -11.490 24.376 21.594 1.00 67.94 353 LEU A N 1
ATOM 2972 C CA . LEU A 1 353 ? -12.807 24.211 20.969 1.00 67.94 353 LEU A CA 1
ATOM 2973 C C . LEU A 1 353 ? -13.217 25.462 20.177 1.00 67.94 353 LEU A C 1
ATOM 2975 O O . LEU A 1 353 ? -13.638 25.357 19.024 1.00 67.94 353 LEU A O 1
ATOM 2979 N N . VAL A 1 354 ? -13.005 26.645 20.760 1.00 70.00 354 VAL A N 1
ATOM 2980 C CA . VAL A 1 354 ? -13.262 27.936 20.106 1.00 70.00 354 VAL A CA 1
ATOM 2981 C C . VAL A 1 354 ? -12.336 28.147 18.903 1.00 70.00 354 VAL A C 1
ATOM 2983 O O . VAL A 1 354 ? -12.802 28.536 17.835 1.00 70.00 354 VAL A O 1
ATOM 2986 N N . GLN A 1 355 ? -11.036 27.852 19.025 1.00 69.50 355 GLN A N 1
ATOM 2987 C CA . GLN A 1 355 ? -10.071 27.982 17.920 1.00 69.50 355 GLN A CA 1
ATOM 2988 C C . GLN A 1 355 ? -10.408 27.097 16.714 1.00 69.50 355 GLN A C 1
ATOM 2990 O O . GLN A 1 355 ? -10.056 27.442 15.584 1.00 69.50 355 GLN A O 1
ATOM 2995 N N . HIS A 1 356 ? -11.082 25.972 16.943 1.00 62.19 356 HIS A N 1
ATOM 2996 C CA . HIS A 1 356 ? -11.467 25.025 15.903 1.00 62.19 356 HIS A CA 1
ATOM 2997 C C . HIS A 1 356 ? -12.919 25.186 15.419 1.00 62.19 356 HIS A C 1
ATOM 2999 O O . HIS A 1 356 ? -13.394 24.324 14.684 1.00 62.19 356 HIS A O 1
ATOM 3005 N N . ASN A 1 357 ? -13.595 26.297 15.755 1.00 62.06 357 ASN A N 1
ATOM 3006 C CA . ASN A 1 357 ? -14.984 26.594 15.371 1.00 62.06 357 ASN A CA 1
ATOM 3007 C C . ASN A 1 357 ? -15.984 25.488 15.748 1.00 62.06 357 ASN A C 1
ATOM 3009 O O . ASN A 1 357 ? -16.983 25.294 15.055 1.00 62.06 357 ASN A O 1
ATOM 3013 N N . PHE A 1 358 ? -15.732 24.756 16.833 1.00 63.22 358 PHE A N 1
ATOM 3014 C CA . PHE A 1 358 ? -16.760 23.873 17.363 1.00 63.22 358 PHE A CA 1
ATOM 3015 C C . PHE A 1 358 ? -17.892 24.713 17.938 1.00 63.22 358 PHE A C 1
ATOM 3017 O O . PHE A 1 358 ? -17.645 25.719 18.604 1.00 63.22 358 PHE A O 1
ATOM 3024 N N . ASP A 1 359 ? -19.133 24.297 17.689 1.00 64.81 359 ASP A N 1
ATOM 3025 C CA . ASP A 1 359 ? -20.293 24.918 18.315 1.00 64.81 359 ASP A CA 1
ATOM 3026 C C . ASP A 1 359 ? -20.303 24.538 19.798 1.00 64.81 359 ASP A C 1
ATOM 3028 O O . ASP A 1 359 ? -20.875 23.534 20.227 1.00 64.81 359 ASP A O 1
ATOM 3032 N N . VAL A 1 360 ? -19.580 25.332 20.584 1.00 60.56 360 VAL A N 1
ATOM 3033 C CA . VAL A 1 360 ? -19.378 25.114 22.014 1.00 60.56 360 VAL A CA 1
ATOM 3034 C C . VAL A 1 360 ? -20.724 25.075 22.751 1.00 60.56 360 VAL A C 1
ATOM 3036 O O . VAL A 1 360 ? -20.859 24.380 23.753 1.00 60.56 360 VAL A O 1
ATOM 3039 N N . LEU A 1 361 ? -21.760 25.713 22.198 1.00 51.16 361 LEU A N 1
ATOM 3040 C CA . LEU A 1 361 ? -23.119 25.717 22.741 1.00 51.16 361 LEU A CA 1
ATOM 3041 C C . LEU A 1 361 ? -23.874 24.390 22.531 1.00 51.16 361 LEU A C 1
ATOM 3043 O O . LEU A 1 361 ? -24.843 24.126 23.238 1.00 51.16 361 LEU A O 1
ATOM 3047 N N . GLN A 1 362 ? -23.447 23.519 21.607 1.00 59.84 362 GLN A N 1
ATOM 3048 C CA . GLN A 1 362 ? -23.999 22.153 21.494 1.00 59.84 362 GLN A CA 1
ATOM 3049 C C . GLN A 1 362 ? -23.424 21.206 22.554 1.00 59.84 362 GLN A C 1
ATOM 3051 O O . GLN A 1 362 ? -24.040 20.197 2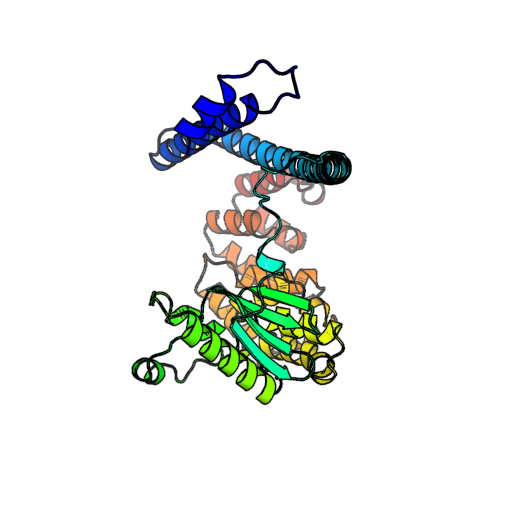2.939 1.00 59.84 362 GLN A O 1
ATOM 3056 N N . ILE A 1 363 ? -22.227 21.536 23.027 1.00 56.97 363 ILE A N 1
ATOM 3057 C CA . ILE A 1 363 ? -21.457 20.732 23.964 1.00 56.97 363 ILE A CA 1
ATOM 3058 C C . ILE A 1 363 ? -21.804 21.127 25.401 1.00 56.97 363 ILE A C 1
ATOM 3060 O O . ILE A 1 363 ? -22.115 20.239 26.196 1.00 56.97 363 ILE A O 1
ATOM 3064 N N . PHE A 1 364 ? -21.825 22.428 25.695 1.00 60.53 364 PHE A N 1
ATOM 3065 C CA . PHE A 1 364 ? -22.058 22.977 27.027 1.00 60.53 364 PHE A CA 1
ATOM 3066 C C . PHE A 1 364 ? -23.413 23.666 27.132 1.00 60.53 364 PHE A C 1
ATOM 3068 O O . PHE A 1 364 ? -23.830 24.419 26.251 1.00 60.53 364 PHE A O 1
ATOM 3075 N N . SER A 1 365 ? -24.082 23.470 28.261 1.00 64.19 365 SER A N 1
ATOM 3076 C CA . SER A 1 365 ? -25.155 24.361 28.680 1.00 64.19 365 SER A CA 1
ATOM 3077 C C . SER A 1 365 ? -24.587 25.735 29.049 1.00 64.19 365 SER A C 1
ATOM 3079 O O . SER A 1 365 ? -23.461 25.861 29.522 1.00 64.19 365 SER A O 1
ATOM 3081 N N . ILE A 1 366 ? -25.400 26.784 28.900 1.00 53.91 366 ILE A N 1
ATOM 3082 C CA . ILE A 1 366 ? -25.039 28.161 29.291 1.00 53.91 366 ILE A CA 1
ATOM 3083 C C . ILE A 1 366 ? -24.577 28.231 30.757 1.00 53.91 366 ILE A C 1
ATOM 3085 O O . ILE A 1 366 ? -23.754 29.068 31.106 1.00 53.91 366 ILE A O 1
ATOM 3089 N N . LYS A 1 367 ? -25.084 27.339 31.615 1.00 53.47 367 LYS A N 1
ATOM 3090 C CA . LYS A 1 367 ? -24.694 27.261 33.023 1.00 53.47 367 LYS A CA 1
ATOM 3091 C C . LYS A 1 367 ? -23.250 26.771 33.192 1.00 53.47 367 LYS A C 1
ATOM 3093 O O . LYS A 1 367 ? -22.501 27.393 33.924 1.00 53.47 367 LYS A O 1
ATOM 3098 N N . GLU A 1 368 ? -22.850 25.744 32.446 1.00 59.75 368 GLU A N 1
ATOM 3099 C CA . GLU A 1 368 ? -21.481 25.199 32.452 1.00 59.75 368 GLU A CA 1
ATOM 3100 C C . GLU A 1 368 ? -20.450 26.123 31.783 1.00 59.75 368 GLU A C 1
ATOM 3102 O O . GLU A 1 368 ? -19.256 25.907 31.934 1.00 59.75 368 GLU A O 1
ATOM 3107 N N . LEU A 1 369 ? -20.895 27.125 31.017 1.00 55.91 369 LEU A N 1
ATOM 3108 C CA . LEU A 1 369 ? -20.027 28.152 30.427 1.00 55.91 369 LEU A CA 1
ATOM 3109 C C . LEU A 1 369 ? -19.787 29.352 31.348 1.00 55.91 369 LEU A C 1
ATOM 3111 O O . LEU A 1 369 ? -18.866 30.130 31.099 1.00 55.91 369 LEU A O 1
ATOM 3115 N N . ASN A 1 370 ? -20.657 29.540 32.341 1.00 51.75 370 ASN A N 1
ATOM 3116 C CA . ASN A 1 370 ? -20.605 30.663 33.276 1.00 51.75 370 ASN A CA 1
ATOM 3117 C C . ASN A 1 370 ? -19.867 30.319 34.579 1.00 51.75 370 ASN A C 1
ATOM 3119 O O . ASN A 1 370 ? -19.375 31.240 35.232 1.00 51.75 370 ASN A O 1
ATOM 3123 N N . ASP A 1 371 ? -19.832 29.034 34.942 1.00 55.47 371 ASP A N 1
ATOM 3124 C CA . ASP A 1 371 ? -19.022 28.472 36.031 1.00 55.47 371 ASP A CA 1
ATOM 3125 C C . ASP A 1 371 ? -17.583 28.215 35.545 1.00 55.47 371 ASP A C 1
ATOM 3127 O O . ASP A 1 371 ? -16.636 28.494 36.321 1.00 55.47 371 ASP A O 1
#

pLDDT: mean 71.25, std 20.81, range [28.2, 98.06]